Protein AF-0000000079857497 (afdb_homodimer)

Structure (mmCIF, N/CA/C/O backbone):
data_AF-0000000079857497-model_v1
#
loop_
_entity.id
_entity.type
_entity.pdbx_description
1 polymer 'Thioesterase family protein'
#
loop_
_atom_site.group_PDB
_atom_site.id
_atom_site.type_symbol
_atom_site.label_atom_id
_atom_site.label_alt_id
_atom_site.label_comp_id
_atom_site.label_asym_id
_atom_site.label_entity_id
_atom_site.label_seq_id
_atom_site.pdbx_PDB_ins_code
_atom_site.Cartn_x
_atom_site.Cartn_y
_atom_site.Cartn_z
_atom_site.occupancy
_atom_site.B_iso_or_equiv
_atom_site.auth_seq_id
_atom_site.auth_comp_id
_atom_site.auth_asym_id
_atom_site.auth_atom_id
_atom_site.pdbx_PDB_model_num
ATOM 1 N N . MET A 1 1 ? -17.109 -14.531 34.312 1 22.39 1 MET A N 1
ATOM 2 C CA . MET A 1 1 ? -17.172 -13.32 33.5 1 22.39 1 MET A CA 1
ATOM 3 C C . MET A 1 1 ? -16.5 -13.531 32.156 1 22.39 1 MET A C 1
ATOM 5 O O . MET A 1 1 ? -16.281 -12.57 31.406 1 22.39 1 MET A O 1
ATOM 9 N N . SER A 1 2 ? -15.766 -14.625 31.969 1 26.83 2 SER A N 1
ATOM 10 C CA . SER A 1 2 ? -14.852 -15.117 30.938 1 26.83 2 SER A CA 1
ATOM 11 C C . SER A 1 2 ? -15.586 -15.367 29.625 1 26.83 2 SER A C 1
ATOM 13 O O . SER A 1 2 ? -14.961 -15.398 28.562 1 26.83 2 SER A O 1
ATOM 15 N N . SER A 1 3 ? -16.844 -15.852 29.641 1 28.81 3 SER A N 1
ATOM 16 C CA . SER A 1 3 ? -17.578 -16.578 28.625 1 28.81 3 SER A CA 1
ATOM 17 C C . SER A 1 3 ? -18.094 -15.633 27.531 1 28.81 3 SER A C 1
ATOM 19 O O . SER A 1 3 ? -18.5 -16.078 26.469 1 28.81 3 SER A O 1
ATOM 21 N N . ASP A 1 4 ? -18.375 -14.352 27.797 1 28.69 4 ASP A N 1
ATOM 22 C CA . ASP A 1 4 ? -19.328 -13.578 27 1 28.69 4 ASP A CA 1
ATOM 23 C C . ASP A 1 4 ? -18.688 -13.102 25.688 1 28.69 4 ASP A C 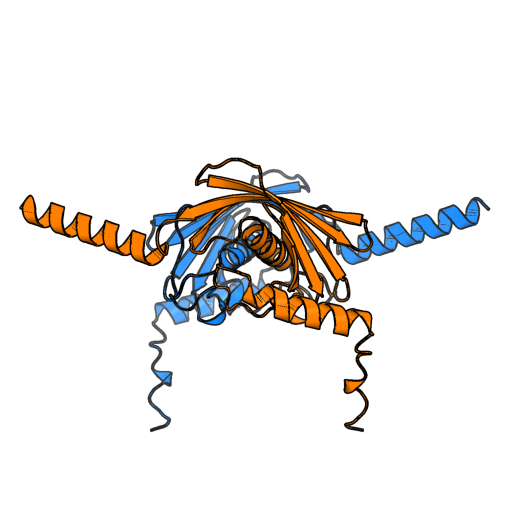1
ATOM 25 O O . ASP A 1 4 ? -19.375 -12.617 24.797 1 28.69 4 ASP A O 1
ATOM 29 N N . ILE A 1 5 ? -17.391 -12.758 25.75 1 29.95 5 ILE A N 1
ATOM 30 C CA . ILE A 1 5 ? -16.922 -11.906 24.656 1 29.95 5 ILE A CA 1
ATOM 31 C C . ILE A 1 5 ? -16.906 -12.703 23.359 1 29.95 5 ILE A C 1
ATOM 33 O O . ILE A 1 5 ? -16.5 -12.188 22.312 1 29.95 5 ILE A O 1
ATOM 37 N N . GLU A 1 6 ? -16.938 -14.008 23.375 1 32.28 6 GLU A N 1
ATOM 38 C CA . GLU A 1 6 ? -16.875 -14.867 22.203 1 32.28 6 GLU A CA 1
ATOM 39 C C . GLU A 1 6 ? -18.109 -14.68 21.328 1 32.28 6 GLU A C 1
ATOM 41 O O . GLU A 1 6 ? -18.359 -15.477 20.406 1 32.28 6 GLU A O 1
ATOM 46 N N . ASN A 1 7 ? -19.062 -13.938 21.781 1 32.5 7 ASN A N 1
ATOM 47 C CA . ASN A 1 7 ? -20.281 -13.875 20.984 1 32.5 7 ASN A CA 1
ATOM 48 C C . ASN A 1 7 ? -20.047 -13.141 19.656 1 32.5 7 ASN A C 1
ATOM 50 O O . ASN A 1 7 ? -20.656 -12.102 19.406 1 32.5 7 ASN A O 1
ATOM 54 N N . LEU A 1 8 ? -18.828 -12.711 19.344 1 35.56 8 LEU A N 1
ATOM 55 C CA . LEU A 1 8 ? -18.828 -12.25 17.953 1 35.56 8 LEU A CA 1
ATOM 56 C C . LEU A 1 8 ? -19.719 -13.125 17.094 1 35.56 8 LEU A C 1
ATOM 58 O O . LEU A 1 8 ? -19.516 -14.344 17 1 35.56 8 LEU A O 1
ATOM 62 N N . GLU A 1 9 ? -20.969 -12.828 16.984 1 36.72 9 GLU A N 1
ATOM 63 C CA . GLU A 1 9 ? -21.953 -13.383 16.062 1 36.72 9 GLU A CA 1
ATOM 64 C C . GLU A 1 9 ? -21.281 -13.906 14.789 1 36.72 9 GLU A C 1
ATOM 66 O O . GLU A 1 9 ? -20.688 -13.141 14.031 1 36.72 9 GLU A O 1
ATOM 71 N N . ASN A 1 10 ? -20.531 -14.93 14.711 1 44.88 10 ASN A N 1
ATOM 72 C CA . ASN A 1 10 ? -20.266 -15.883 13.633 1 44.88 10 ASN A CA 1
ATOM 73 C C . ASN A 1 10 ? -21.422 -15.922 12.633 1 44.88 10 ASN A C 1
ATOM 75 O O . ASN A 1 10 ? -22.375 -16.688 12.812 1 44.88 10 ASN A O 1
ATOM 79 N N . ASP A 1 11 ? -21.984 -14.719 12.211 1 50.78 11 ASP A N 1
ATOM 80 C CA . ASP A 1 11 ? -23.062 -14.727 11.234 1 50.78 11 ASP A CA 1
ATOM 81 C C . ASP A 1 11 ? -22.828 -15.781 10.156 1 50.78 11 ASP A C 1
ATOM 83 O O . ASP A 1 11 ? -21.688 -16.125 9.867 1 50.78 11 ASP A O 1
ATOM 87 N N . ASP A 1 12 ? -23.828 -16.672 10.055 1 57.06 12 ASP A N 1
ATOM 88 C CA . ASP A 1 12 ? -23.938 -17.688 9 1 57.06 12 ASP A CA 1
ATOM 89 C C . ASP A 1 12 ? -23.203 -17.25 7.738 1 57.06 12 ASP A C 1
ATOM 91 O O . ASP A 1 12 ? -22.5 -18.031 7.109 1 57.06 12 ASP A O 1
ATOM 95 N N . GLN A 1 13 ? -23.219 -15.984 7.5 1 62.59 13 GLN A N 1
ATOM 96 C CA . GLN A 1 13 ? -22.578 -15.484 6.293 1 62.59 13 GLN A CA 1
ATOM 97 C C . GLN A 1 13 ? -21.062 -15.484 6.438 1 62.59 13 GLN A C 1
ATOM 99 O O . GLN A 1 13 ? -20.344 -15.875 5.516 1 62.59 13 GLN A O 1
ATOM 104 N N . THR A 1 14 ? -20.641 -15.086 7.688 1 72.19 14 THR A N 1
ATOM 105 C CA . THR A 1 14 ? -19.203 -15.07 7.934 1 72.19 14 THR A CA 1
ATOM 106 C C . THR A 1 14 ? -18.641 -16.484 7.918 1 72.19 14 THR A C 1
ATOM 108 O O . T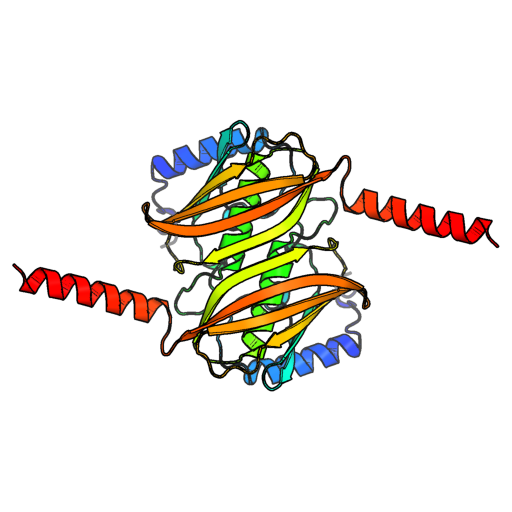HR A 1 14 ? -17.578 -16.734 7.34 1 72.19 14 THR A O 1
ATOM 111 N N . SER A 1 15 ? -19.406 -17.344 8.477 1 75.12 15 SER A N 1
ATOM 112 C CA . SER A 1 15 ? -18.969 -18.75 8.5 1 75.12 15 SER A CA 1
ATOM 113 C C . SER A 1 15 ? -18.891 -19.328 7.09 1 75.12 15 SER A C 1
ATOM 115 O O . SER A 1 15 ? -17.922 -20.016 6.762 1 75.12 15 SER A O 1
ATOM 117 N N . GLU A 1 16 ? -19.891 -19.016 6.316 1 79 16 GLU A N 1
ATOM 118 C CA . GLU A 1 16 ? -19.875 -19.5 4.941 1 79 16 GLU A CA 1
ATOM 119 C C . GLU A 1 16 ? -18.719 -18.906 4.152 1 79 16 GLU A C 1
ATOM 121 O O . GLU A 1 16 ? -18.062 -19.609 3.381 1 79 16 GLU A O 1
ATOM 126 N N . LEU A 1 17 ? -18.453 -17.641 4.395 1 82.38 17 LEU A N 1
ATOM 127 C CA . LEU A 1 17 ? -17.359 -16.969 3.717 1 82.38 17 LEU A CA 1
ATOM 128 C C . LEU A 1 17 ? -16.016 -17.562 4.121 1 82.38 17 LEU A C 1
ATOM 130 O O . LEU A 1 17 ? -15.125 -17.719 3.281 1 82.38 17 LEU A O 1
ATOM 134 N N . MET A 1 18 ? -15.891 -17.922 5.359 1 83.12 18 MET A N 1
ATOM 135 C CA . MET A 1 18 ? -14.641 -18.484 5.855 1 83.12 18 MET A CA 1
ATOM 136 C C . MET A 1 18 ? -14.414 -19.891 5.277 1 83.12 18 MET A C 1
ATOM 138 O O . MET A 1 18 ? -13.281 -20.25 4.969 1 83.12 18 MET A O 1
ATOM 142 N N . GLU A 1 19 ? -15.539 -20.594 5.168 1 82.19 19 GLU A N 1
ATOM 143 C CA . GLU A 1 19 ? -15.438 -21.906 4.539 1 82.19 19 GLU A CA 1
ATOM 144 C C . GLU A 1 19 ? -15 -21.781 3.08 1 82.19 19 GLU A C 1
ATOM 146 O O . GLU A 1 19 ? -14.148 -22.547 2.615 1 82.19 19 GLU A O 1
ATOM 151 N N . LYS A 1 20 ? -15.594 -20.906 2.379 1 83.94 20 LYS A N 1
ATOM 152 C CA . LYS A 1 20 ? -15.227 -20.672 0.987 1 83.94 20 LYS A CA 1
ATOM 153 C C . LYS A 1 20 ? -13.758 -20.266 0.867 1 83.94 20 LYS A C 1
ATOM 155 O O . LYS A 1 20 ? -13.047 -20.75 -0.018 1 83.94 20 LYS A O 1
ATOM 160 N N . TRP A 1 21 ? -13.328 -19.422 1.747 1 86.94 21 TRP A N 1
ATOM 161 C CA . TRP A 1 21 ? -11.945 -18.969 1.746 1 86.94 21 TRP A CA 1
ATOM 162 C C . TRP A 1 21 ? -10.984 -20.141 1.946 1 86.94 21 TRP A C 1
ATOM 164 O O . TRP A 1 21 ? -9.961 -20.234 1.267 1 86.94 21 TRP A O 1
ATOM 174 N N . GLU A 1 22 ? -11.281 -21.016 2.797 1 85.06 22 GLU A N 1
ATOM 175 C CA . GLU A 1 22 ? -10.414 -22.156 3.072 1 85.06 22 GLU A CA 1
ATOM 176 C C . GLU A 1 22 ? -10.258 -23.047 1.839 1 85.06 22 GLU A C 1
ATOM 178 O O . GLU A 1 22 ? -9.164 -23.547 1.567 1 85.06 22 GLU A O 1
ATOM 183 N N . VAL A 1 23 ? -11.336 -23.172 1.123 1 85.94 23 VAL A N 1
ATOM 184 C CA . VAL A 1 23 ? -11.297 -24 -0.079 1 85.94 23 VAL A CA 1
ATOM 185 C C . VAL A 1 23 ? -10.492 -23.297 -1.167 1 85.94 23 VAL A C 1
ATOM 187 O O . VAL A 1 23 ? -9.625 -23.906 -1.799 1 85.94 23 VAL A O 1
ATOM 190 N N . ILE A 1 24 ? -10.703 -22.078 -1.323 1 92.88 24 ILE A N 1
ATOM 191 C CA . ILE A 1 24 ? -10.078 -21.312 -2.404 1 92.88 24 ILE A CA 1
ATOM 192 C C . ILE A 1 24 ? -8.586 -21.156 -2.133 1 92.88 24 ILE A C 1
ATOM 194 O O . ILE A 1 24 ? -7.773 -21.172 -3.061 1 92.88 24 ILE A O 1
ATOM 198 N N . ARG A 1 25 ? -8.297 -21.016 -0.897 1 92.31 25 ARG A N 1
ATOM 199 C CA . ARG A 1 25 ? -6.898 -20.844 -0.51 1 92.31 25 ARG A CA 1
ATOM 200 C C . ARG A 1 25 ? -6.031 -21.969 -1.061 1 92.31 25 ARG A C 1
ATOM 202 O O . ARG A 1 25 ? -4.898 -21.734 -1.487 1 92.31 25 ARG A O 1
ATOM 209 N N . GLY A 1 26 ? -6.57 -23.156 -1.133 1 92.56 26 GLY A N 1
ATOM 210 C CA . GLY A 1 26 ? -5.859 -24.312 -1.658 1 92.56 26 GLY A CA 1
ATOM 211 C C . GLY A 1 26 ? -5.672 -24.266 -3.162 1 92.56 26 GLY A C 1
ATOM 212 O O . GLY A 1 26 ? -4.812 -24.953 -3.709 1 92.56 26 GLY A O 1
ATOM 213 N N . ASP A 1 27 ? -6.48 -23.453 -3.854 1 95.31 27 ASP A N 1
ATOM 214 C CA . ASP A 1 27 ? -6.461 -23.375 -5.312 1 95.31 27 ASP A CA 1
ATOM 215 C C . ASP A 1 27 ? -5.523 -22.266 -5.789 1 95.31 27 ASP A C 1
ATOM 217 O O . ASP A 1 27 ? -5.254 -22.156 -6.984 1 95.31 27 ASP A O 1
ATOM 221 N N . LEU A 1 28 ? -5.008 -21.453 -4.852 1 97.38 28 LEU A N 1
ATOM 222 C CA . LEU A 1 28 ? -4.086 -20.391 -5.219 1 97.38 28 LEU A CA 1
ATOM 223 C C . LEU A 1 28 ? -2.701 -20.938 -5.527 1 97.38 28 LEU A C 1
ATOM 225 O O . LEU A 1 28 ? -2.154 -21.719 -4.75 1 97.38 28 LEU A O 1
ATOM 229 N N . LYS A 1 29 ? -2.17 -20.5 -6.598 1 97.62 29 LYS A N 1
ATOM 230 C CA . LYS A 1 29 ? -0.885 -21.016 -7.055 1 97.62 29 LYS A CA 1
ATOM 231 C C . LYS A 1 29 ? 0.275 -20.219 -6.477 1 97.62 29 LYS A C 1
ATOM 233 O O . LYS A 1 29 ? 1.385 -20.734 -6.332 1 97.62 29 LYS A O 1
ATOM 238 N N . PHE A 1 30 ? 0.007 -18.875 -6.207 1 97.94 30 PHE A N 1
ATOM 239 C CA . PHE A 1 30 ? 1.045 -18.016 -5.645 1 97.94 30 PHE A CA 1
ATOM 240 C C . PHE A 1 30 ? 1.079 -18.125 -4.125 1 97.94 30 PHE A C 1
ATOM 242 O O . PHE A 1 30 ? 0.087 -18.516 -3.506 1 97.94 30 PHE A O 1
ATOM 249 N N . GLU A 1 31 ? 2.201 -17.859 -3.547 1 97.25 31 GLU A N 1
ATOM 250 C CA . GLU A 1 31 ? 2.35 -17.891 -2.096 1 97.25 31 GLU A CA 1
ATOM 251 C C . GLU A 1 31 ? 2.082 -16.516 -1.494 1 97.25 31 GLU A C 1
ATOM 253 O O . GLU A 1 31 ? 2.475 -15.492 -2.064 1 97.25 31 GLU A O 1
ATOM 258 N N . CYS A 1 32 ? 1.384 -16.453 -0.441 1 97 32 CYS A N 1
ATOM 259 C CA . CYS A 1 32 ? 1.19 -15.273 0.381 1 97 32 CYS A CA 1
ATOM 260 C C . CYS A 1 32 ? 1.1 -15.633 1.857 1 97 32 CYS A C 1
ATOM 262 O O . CYS A 1 32 ? 0.133 -16.266 2.287 1 97 32 CYS A O 1
ATOM 264 N N . ILE A 1 33 ? 2.092 -15.195 2.631 1 97.44 33 ILE A N 1
ATOM 265 C CA . ILE A 1 33 ? 2.113 -15.594 4.035 1 97.44 33 ILE A CA 1
ATOM 266 C C . ILE A 1 33 ? 1.628 -14.438 4.906 1 97.44 33 ILE A C 1
ATOM 268 O O . ILE A 1 33 ? 1.613 -14.547 6.137 1 97.44 33 ILE A O 1
ATOM 272 N N . ILE A 1 34 ? 1.29 -13.297 4.297 1 96.81 34 ILE A N 1
ATOM 273 C CA . ILE A 1 34 ? 0.676 -12.203 5.047 1 96.81 34 ILE A CA 1
ATOM 274 C C . ILE A 1 34 ? -0.66 -12.664 5.625 1 96.81 34 ILE A C 1
ATOM 276 O O . ILE A 1 34 ? -1.433 -13.352 4.953 1 96.81 34 ILE A O 1
ATOM 280 N N . LYS A 1 35 ? -0.905 -12.242 6.871 1 94.94 35 LYS A N 1
ATOM 281 C CA . LYS A 1 35 ? -2.148 -12.641 7.527 1 94.94 35 LYS A CA 1
ATOM 282 C C . LYS A 1 35 ? -3.361 -12.211 6.707 1 94.94 35 LYS A C 1
ATOM 284 O O . LYS A 1 35 ? -3.428 -11.078 6.23 1 94.94 35 LYS A O 1
ATOM 289 N N . SER A 1 36 ? -4.316 -13.133 6.594 1 95.19 36 SER A N 1
ATOM 290 C CA . SER A 1 36 ? -5.527 -12.844 5.836 1 95.19 36 SER A CA 1
ATOM 291 C C . SER A 1 36 ? -6.312 -11.703 6.473 1 95.19 36 SER A C 1
ATOM 293 O O . SER A 1 36 ? -7.043 -10.984 5.785 1 95.19 36 SER A O 1
ATOM 295 N N . SER A 1 37 ? -6.133 -11.516 7.762 1 96.38 37 SER A N 1
ATOM 296 C CA . SER A 1 37 ? -6.793 -10.406 8.445 1 96.38 37 SER A CA 1
ATOM 297 C C . SER A 1 37 ? -6.262 -9.062 7.957 1 96.38 37 SER A C 1
ATOM 299 O O . SER A 1 37 ? -6.902 -8.031 8.156 1 96.38 37 SER A O 1
ATOM 301 N N . LEU A 1 38 ? -5.09 -9.055 7.289 1 97.19 38 LEU A N 1
ATOM 302 C CA . LEU A 1 38 ? -4.484 -7.82 6.797 1 97.19 38 LEU A CA 1
ATOM 303 C C . LEU A 1 38 ? -4.691 -7.672 5.293 1 97.19 38 LEU A C 1
ATOM 305 O O . LEU A 1 38 ? -4.926 -6.566 4.801 1 97.19 38 LEU A O 1
ATOM 309 N N . CYS A 1 39 ? -4.641 -8.781 4.59 1 97.69 39 CYS A N 1
ATOM 310 C CA . CYS A 1 39 ? -4.668 -8.656 3.137 1 97.69 39 CYS A CA 1
ATOM 311 C C . CYS A 1 39 ? -6.027 -9.07 2.58 1 97.69 39 CYS A C 1
ATOM 313 O O . CYS A 1 39 ? -6.293 -8.891 1.389 1 97.69 39 CYS A O 1
ATOM 315 N N . GLY A 1 40 ? -6.891 -9.609 3.459 1 97.44 40 GLY A N 1
ATOM 316 C CA . GLY A 1 40 ? -8.234 -9.961 3.027 1 97.44 40 GLY A CA 1
ATOM 317 C C . GLY A 1 40 ? -8.398 -11.43 2.705 1 97.44 40 GLY A C 1
ATOM 318 O O . GLY A 1 40 ? -7.453 -12.211 2.854 1 97.44 40 GLY A O 1
ATOM 319 N N . TYR A 1 41 ? -9.656 -11.758 2.32 1 97.5 41 TYR A N 1
ATOM 320 C CA . TYR A 1 41 ? -10.039 -13.133 2.023 1 97.5 41 TYR A CA 1
ATOM 321 C C . TYR A 1 41 ? -10.523 -13.266 0.586 1 97.5 41 TYR A C 1
ATOM 323 O O . TYR A 1 41 ? -11.492 -12.602 0.188 1 97.5 41 TYR A O 1
ATOM 331 N N . ILE A 1 42 ? -9.812 -14.117 -0.163 1 98.12 42 ILE A N 1
ATOM 332 C CA . ILE A 1 42 ? -10.32 -14.406 -1.499 1 98.12 42 ILE A CA 1
ATOM 333 C C . ILE A 1 42 ? -11.57 -15.281 -1.395 1 98.12 42 ILE A C 1
ATOM 335 O O . ILE A 1 42 ? -11.539 -16.344 -0.775 1 98.12 42 ILE A O 1
ATOM 339 N N . VAL A 1 43 ? -12.664 -14.867 -2.035 1 97.06 43 VAL A N 1
ATOM 340 C CA . VAL A 1 43 ? -13.906 -15.594 -1.834 1 97.06 43 VAL A CA 1
ATOM 341 C C . VAL A 1 43 ? -14.375 -16.188 -3.158 1 97.06 43 VAL A C 1
ATOM 343 O O . VAL A 1 43 ? -15.281 -17.031 -3.184 1 97.06 43 VAL A O 1
ATOM 346 N N . GLU A 1 44 ? -13.805 -15.742 -4.238 1 97.12 44 GLU A N 1
ATOM 347 C CA . GLU A 1 44 ? -14.094 -16.266 -5.57 1 97.12 44 GLU A CA 1
ATOM 348 C C . GLU A 1 44 ? -12.883 -16.141 -6.488 1 97.12 44 GLU A C 1
ATOM 350 O O . GLU A 1 44 ? -12.18 -15.133 -6.461 1 97.12 44 GLU A O 1
ATOM 355 N N . ILE A 1 45 ? -12.586 -17.156 -7.246 1 97.12 45 ILE A N 1
ATOM 356 C CA . ILE A 1 45 ? -11.578 -17.078 -8.297 1 97.12 45 ILE A CA 1
ATOM 357 C C . ILE A 1 45 ? -12.125 -17.688 -9.586 1 97.12 45 ILE A C 1
ATOM 359 O O . ILE A 1 45 ? -12.836 -18.688 -9.555 1 97.12 45 ILE A O 1
ATOM 363 N N . ASP A 1 46 ? -11.93 -17.016 -10.641 1 95.31 46 ASP A N 1
ATOM 364 C CA . ASP A 1 46 ? -12.234 -17.469 -11.992 1 95.31 46 ASP A CA 1
ATOM 365 C C . ASP A 1 46 ? -11.125 -17.078 -12.969 1 95.31 46 ASP A C 1
ATOM 367 O O . ASP A 1 46 ? -10.148 -16.438 -12.578 1 95.31 46 ASP A O 1
ATOM 371 N N . LYS A 1 47 ? -11.289 -17.562 -14.234 1 93.5 47 LYS A N 1
ATOM 372 C CA . LYS A 1 47 ? -10.32 -17.141 -15.242 1 93.5 47 LYS A CA 1
ATOM 373 C C . LYS A 1 47 ? -10.289 -15.625 -15.391 1 93.5 47 LYS A C 1
ATOM 375 O O . LYS A 1 47 ? -11.281 -15.016 -15.812 1 93.5 47 LYS A O 1
ATOM 380 N N . ASN A 1 48 ? -9.258 -15.016 -15 1 95.69 48 ASN A N 1
ATOM 381 C CA . ASN A 1 48 ? -8.977 -13.594 -15.164 1 95.69 48 ASN A CA 1
ATOM 382 C C . ASN A 1 48 ? -9.844 -12.742 -14.25 1 95.69 48 ASN A C 1
ATOM 384 O O . ASN A 1 48 ? -10.141 -11.586 -14.562 1 95.69 48 ASN A O 1
ATOM 388 N N . SER A 1 49 ? -10.352 -13.367 -13.203 1 97.94 49 SER A N 1
ATOM 389 C CA . SER A 1 49 ? -11.156 -12.578 -12.281 1 97.94 49 SER A CA 1
ATOM 390 C C . SER A 1 49 ? -11.109 -13.164 -10.867 1 97.94 49 SER A C 1
ATOM 392 O O . SER A 1 49 ? -10.875 -14.367 -10.695 1 97.94 49 SER A O 1
ATOM 394 N N . ALA A 1 50 ? -11.258 -12.367 -9.875 1 98.44 50 ALA A N 1
ATOM 395 C CA . ALA A 1 50 ? -11.312 -12.789 -8.484 1 98.44 50 ALA A CA 1
ATOM 396 C C . ALA A 1 50 ? -12.094 -11.781 -7.637 1 98.44 50 ALA A C 1
ATOM 398 O O . ALA A 1 50 ? -12.234 -10.617 -8.023 1 98.44 50 ALA A O 1
ATOM 399 N N . LYS A 1 51 ? -12.617 -12.242 -6.578 1 98.56 51 LYS A N 1
ATOM 400 C CA . LYS A 1 51 ? -13.273 -11.414 -5.566 1 98.56 51 LYS A CA 1
ATOM 401 C C . LYS A 1 51 ? -12.664 -11.656 -4.188 1 98.56 51 LYS A C 1
ATOM 403 O O . LYS A 1 51 ? -12.336 -12.789 -3.84 1 98.56 51 LYS A O 1
ATOM 408 N N . SER A 1 52 ? -12.562 -10.648 -3.416 1 98.31 52 SER A N 1
ATOM 409 C CA . SER A 1 52 ? -12.07 -10.75 -2.047 1 98.31 52 SER A CA 1
ATOM 410 C C . SER A 1 52 ? -12.789 -9.781 -1.12 1 98.31 52 SER A C 1
ATOM 412 O O . SER A 1 52 ? -13.5 -8.883 -1.582 1 98.31 52 SER A O 1
ATOM 414 N N . ILE A 1 53 ? -12.688 -10.016 0.115 1 98.44 53 ILE A N 1
ATOM 415 C CA . ILE A 1 53 ? -13.305 -9.195 1.15 1 98.44 53 ILE A CA 1
ATOM 416 C C . ILE A 1 53 ? -12.258 -8.805 2.191 1 98.44 53 ILE A C 1
ATOM 418 O O . ILE A 1 53 ? -11.453 -9.633 2.615 1 98.44 53 ILE A O 1
ATOM 422 N N . LEU A 1 54 ? -12.281 -7.555 2.535 1 98.5 54 LEU A N 1
ATOM 423 C CA . LEU A 1 54 ? -11.438 -7.043 3.609 1 98.5 54 LEU A CA 1
ATOM 424 C C . LEU A 1 54 ? -12.281 -6.496 4.754 1 98.5 54 LEU A C 1
ATOM 426 O O . LEU A 1 54 ? -13.055 -5.555 4.562 1 98.5 54 LEU A O 1
ATOM 430 N N . ASN A 1 55 ? -12.164 -7.105 5.859 1 98.19 55 ASN A N 1
ATOM 431 C CA . ASN A 1 55 ? -12.727 -6.547 7.082 1 98.19 55 ASN A CA 1
ATOM 432 C C . ASN A 1 55 ? -11.727 -5.633 7.793 1 98.19 55 ASN A C 1
ATOM 434 O O . ASN A 1 55 ? -10.68 -6.09 8.258 1 98.19 55 ASN A O 1
ATOM 438 N N . THR A 1 56 ? -12.07 -4.371 7.84 1 98.62 56 THR A N 1
ATOM 439 C CA . THR A 1 56 ? -11.148 -3.465 8.523 1 98.62 56 THR A CA 1
ATOM 440 C C . THR A 1 56 ? -11.031 -3.82 10 1 98.62 56 THR A C 1
ATOM 442 O O . THR A 1 56 ? -11.992 -4.301 10.602 1 98.62 56 THR A O 1
ATOM 445 N N . ASN A 1 57 ? -9.844 -3.621 10.539 1 98.31 57 ASN A N 1
ATOM 446 C CA . ASN A 1 57 ? -9.625 -3.938 11.945 1 98.31 57 ASN A CA 1
ATOM 447 C C . ASN A 1 57 ? -8.68 -2.932 12.602 1 98.31 57 ASN A C 1
ATOM 449 O O . ASN A 1 57 ? -8.219 -1.99 11.953 1 98.31 57 ASN A O 1
ATOM 453 N N . MET A 1 58 ? -8.383 -3.117 13.828 1 98.06 58 MET A N 1
ATOM 454 C CA . MET A 1 58 ? -7.676 -2.139 14.648 1 98.06 58 MET A CA 1
ATOM 455 C C . MET A 1 58 ? -6.242 -1.955 14.172 1 98.06 58 MET A C 1
ATOM 457 O O . MET A 1 58 ? -5.66 -0.878 14.328 1 98.06 58 MET A O 1
ATOM 461 N N . ASP A 1 59 ? -5.664 -2.949 13.531 1 97.44 59 ASP A N 1
ATOM 462 C CA . ASP A 1 59 ? -4.277 -2.896 13.086 1 97.44 59 ASP A CA 1
ATOM 463 C C . ASP A 1 59 ? -4.121 -1.978 11.883 1 97.44 59 ASP A C 1
ATOM 465 O O . ASP A 1 59 ? -3.004 -1.594 11.523 1 97.44 59 ASP A O 1
ATOM 469 N N . MET A 1 60 ? -5.254 -1.578 11.289 1 98.5 60 MET A N 1
ATOM 470 C CA . MET A 1 60 ? -5.211 -0.872 10.016 1 98.5 60 MET A CA 1
ATOM 471 C C . MET A 1 60 ? -5.371 0.631 10.219 1 98.5 60 MET A C 1
ATOM 473 O O . MET A 1 60 ? -5.254 1.405 9.266 1 98.5 60 MET A O 1
ATOM 477 N N . LYS A 1 61 ? -5.602 1.032 11.422 1 98.69 61 LYS A N 1
ATOM 478 C CA . LYS A 1 61 ? -5.852 2.443 11.711 1 98.69 61 LYS A CA 1
ATOM 479 C C . LYS A 1 61 ? -4.578 3.268 11.555 1 98.69 61 LYS A C 1
ATOM 481 O O . LYS A 1 61 ? -3.508 2.859 12.016 1 98.69 61 LYS A O 1
ATOM 486 N N . ILE A 1 62 ? -4.766 4.41 10.945 1 98.62 62 ILE A N 1
ATOM 487 C CA . ILE A 1 62 ? -3.627 5.32 10.844 1 98.62 62 ILE A CA 1
ATOM 488 C C . ILE A 1 62 ? -3.682 6.34 11.977 1 98.62 62 ILE A C 1
ATOM 490 O O . ILE A 1 62 ? -2.666 6.949 12.328 1 98.62 62 ILE A O 1
ATOM 494 N N . ASP A 1 63 ? -4.832 6.59 12.555 1 98.44 63 ASP A N 1
ATOM 495 C CA . ASP A 1 63 ? -4.969 7.594 13.602 1 98.44 63 ASP A CA 1
ATOM 496 C C . ASP A 1 63 ? -5.988 7.156 14.648 1 98.44 63 ASP A C 1
ATOM 498 O O . ASP A 1 63 ? -6.559 6.066 14.555 1 98.44 63 ASP A O 1
ATOM 502 N N . ASN A 1 64 ? -6.156 7.941 15.641 1 98 64 ASN A N 1
ATOM 503 C CA . ASN A 1 64 ? -7.023 7.59 16.75 1 98 64 ASN A CA 1
ATOM 504 C C . ASN A 1 64 ? -8.484 7.914 16.453 1 98 64 ASN A C 1
ATOM 506 O O . ASN A 1 64 ? -9.367 7.625 17.266 1 98 64 ASN A O 1
ATOM 510 N N . GLU A 1 65 ? -8.766 8.469 15.281 1 98 65 GLU A N 1
ATOM 511 C CA . GLU A 1 65 ? -10.148 8.75 14.898 1 98 65 GLU A CA 1
ATOM 512 C C . GLU A 1 65 ? -10.711 7.652 14 1 98 65 GLU A C 1
ATOM 514 O O . GLU A 1 65 ? -11.781 7.812 13.406 1 98 65 GLU A O 1
ATOM 519 N N . ASN A 1 66 ? -9.969 6.586 13.883 1 98.38 66 ASN A N 1
ATOM 520 C CA . ASN A 1 66 ? -10.414 5.328 13.281 1 98.38 66 ASN A CA 1
ATOM 521 C C . ASN A 1 66 ? -10.312 5.367 11.758 1 98.38 66 ASN A C 1
ATOM 523 O O . ASN A 1 66 ? -11.008 4.621 11.07 1 98.38 66 ASN A O 1
ATOM 527 N N . LEU A 1 67 ? -9.508 6.293 11.242 1 98.81 67 LEU A N 1
ATOM 528 C CA . LEU A 1 67 ? -9.227 6.293 9.812 1 98.81 67 LEU A CA 1
ATOM 529 C C . LEU A 1 67 ? -8.352 5.105 9.43 1 98.81 67 LEU A C 1
ATOM 531 O O . LEU A 1 67 ? -7.352 4.832 10.094 1 98.81 67 LEU A O 1
ATOM 535 N N . ILE A 1 68 ? -8.766 4.383 8.383 1 98.88 68 ILE A N 1
ATOM 536 C CA . ILE A 1 68 ? -7.988 3.258 7.883 1 98.88 68 ILE A CA 1
ATOM 537 C C . ILE A 1 68 ? -6.895 3.764 6.945 1 98.88 68 ILE A C 1
ATOM 539 O O . ILE A 1 68 ? -7.152 4.605 6.082 1 98.88 68 ILE A O 1
ATOM 543 N N . ASP A 1 69 ? -5.703 3.328 7.133 1 98.75 69 ASP A N 1
ATOM 544 C CA . ASP A 1 69 ? -4.605 3.662 6.23 1 98.75 69 ASP A CA 1
ATOM 545 C C . ASP A 1 69 ? -4.836 3.07 4.84 1 98.75 69 ASP A C 1
ATOM 547 O O . ASP A 1 69 ? -5.117 1.878 4.707 1 98.75 69 ASP A O 1
ATOM 551 N N . VAL A 1 70 ? -4.672 3.816 3.83 1 98.69 70 VAL A N 1
ATOM 552 C CA . VAL A 1 70 ? -4.977 3.436 2.455 1 98.69 70 VAL A CA 1
ATOM 553 C C . VAL A 1 70 ? -4.039 2.316 2.008 1 98.69 70 VAL A C 1
ATOM 555 O O . VAL A 1 70 ? -4.32 1.613 1.035 1 98.69 70 VAL A O 1
ATOM 558 N N . SER A 1 71 ? -2.902 2.111 2.672 1 98.75 71 SER A N 1
ATOM 559 C CA . SER A 1 71 ? -1.959 1.059 2.309 1 98.75 71 SER A CA 1
ATOM 560 C C . SER A 1 71 ? -2.607 -0.319 2.395 1 98.75 71 SER A C 1
ATOM 562 O O . SER A 1 71 ? -2.258 -1.224 1.634 1 98.75 71 SER A O 1
ATOM 564 N N . PHE A 1 72 ? -3.559 -0.453 3.27 1 98.81 72 PHE A N 1
ATOM 565 C CA . PHE A 1 72 ? -4.207 -1.75 3.422 1 98.81 72 PHE A CA 1
ATOM 566 C C . PHE A 1 72 ? -5.207 -1.989 2.297 1 98.81 72 PHE A C 1
ATOM 568 O O . PHE A 1 72 ? -5.477 -3.137 1.933 1 98.81 72 PHE A O 1
ATOM 575 N N . LEU A 1 73 ? -5.801 -0.89 1.754 1 98.94 73 LEU A N 1
ATOM 576 C CA . LEU A 1 73 ? -6.562 -1.042 0.519 1 98.94 73 LEU A CA 1
ATOM 577 C C . LEU A 1 73 ? -5.664 -1.513 -0.62 1 98.94 73 LEU A C 1
ATOM 579 O O . LEU A 1 73 ? -6.027 -2.424 -1.367 1 98.94 73 LEU A O 1
ATOM 583 N N . PHE A 1 74 ? -4.539 -0.878 -0.721 1 98.94 74 PHE A N 1
ATOM 584 C CA . PHE A 1 74 ? -3.547 -1.266 -1.715 1 98.94 74 PHE A CA 1
ATOM 585 C C . PHE A 1 74 ? -3.199 -2.744 -1.585 1 98.94 74 PHE A C 1
ATOM 587 O O . PHE A 1 74 ? -3.213 -3.48 -2.574 1 98.94 74 PHE A O 1
ATOM 594 N N . MET A 1 75 ? -2.895 -3.199 -0.436 1 98.88 75 MET A N 1
ATOM 595 C CA . MET A 1 75 ? -2.467 -4.57 -0.166 1 98.88 75 MET A CA 1
ATOM 596 C C . MET A 1 75 ? -3.564 -5.562 -0.531 1 98.88 75 MET A C 1
ATOM 598 O O . MET A 1 75 ? -3.314 -6.539 -1.243 1 98.88 75 MET A O 1
ATOM 602 N N . ALA A 1 76 ? -4.777 -5.289 -0.001 1 98.88 76 ALA A N 1
ATOM 603 C CA . ALA A 1 76 ? -5.898 -6.188 -0.266 1 98.88 76 ALA A CA 1
ATOM 604 C C . ALA A 1 76 ? -6.191 -6.273 -1.762 1 98.88 76 ALA A C 1
ATOM 606 O O . ALA A 1 76 ? -6.43 -7.359 -2.291 1 98.88 76 ALA A O 1
ATOM 607 N N . ALA A 1 77 ? -6.137 -5.129 -2.4 1 98.94 77 ALA A N 1
ATOM 608 C CA . ALA A 1 77 ? -6.375 -5.082 -3.84 1 98.94 77 ALA A CA 1
ATOM 609 C C . ALA A 1 77 ? -5.285 -5.832 -4.602 1 98.94 77 ALA A C 1
ATOM 611 O O . ALA A 1 77 ? -5.57 -6.547 -5.566 1 98.94 77 ALA A O 1
ATOM 612 N N . ASN A 1 78 ? -4.031 -5.656 -4.188 1 98.94 78 ASN A N 1
ATOM 613 C CA . ASN A 1 78 ? -2.922 -6.375 -4.809 1 98.94 78 ASN A CA 1
ATOM 614 C C . ASN A 1 78 ? -3.098 -7.887 -4.699 1 98.94 78 ASN A C 1
ATOM 616 O O . ASN A 1 78 ? -2.895 -8.609 -5.672 1 98.94 78 ASN A O 1
ATOM 620 N N . TYR A 1 79 ? -3.488 -8.305 -3.557 1 98.75 79 TYR A N 1
ATOM 621 C CA . TYR A 1 79 ? -3.74 -9.719 -3.307 1 98.75 79 TYR A CA 1
ATOM 622 C C . TYR A 1 79 ? -4.844 -10.25 -4.219 1 98.75 79 TYR A C 1
ATOM 624 O O . TYR A 1 79 ? -4.715 -11.328 -4.793 1 98.75 79 TYR A O 1
ATOM 632 N N . CYS A 1 80 ? -5.875 -9.484 -4.352 1 98.88 80 CYS A N 1
ATOM 633 C CA . CYS A 1 80 ? -6.984 -9.844 -5.23 1 98.88 80 CYS A CA 1
ATOM 634 C C . CYS A 1 80 ? -6.531 -9.914 -6.684 1 98.88 80 CYS A C 1
ATOM 636 O O . CYS A 1 80 ? -6.926 -10.82 -7.418 1 98.88 80 CYS A O 1
ATOM 638 N N . ALA A 1 81 ? -5.719 -8.969 -7.09 1 98.81 81 ALA A N 1
ATOM 639 C CA . ALA A 1 81 ? -5.188 -8.953 -8.445 1 98.81 81 ALA A CA 1
ATOM 640 C C . ALA A 1 81 ? -4.352 -10.203 -8.727 1 98.81 81 ALA A C 1
ATOM 642 O O . ALA A 1 81 ? -4.457 -10.805 -9.797 1 98.81 81 ALA A O 1
ATOM 643 N N . TYR A 1 82 ? -3.504 -10.562 -7.758 1 98.62 82 TYR A N 1
ATOM 644 C CA . TYR A 1 82 ? -2.719 -11.781 -7.895 1 98.62 82 TYR A CA 1
ATOM 645 C C . TYR A 1 82 ? -3.623 -12.992 -8.102 1 98.62 82 TYR A C 1
ATOM 647 O O . TYR A 1 82 ? -3.354 -13.844 -8.953 1 98.62 82 TYR A O 1
ATOM 655 N N . ALA A 1 83 ? -4.727 -13.062 -7.375 1 98.38 83 ALA A N 1
ATOM 656 C CA . ALA A 1 83 ? -5.652 -14.195 -7.449 1 98.38 83 ALA A CA 1
ATOM 657 C C . ALA A 1 83 ? -6.332 -14.258 -8.812 1 98.38 83 ALA A C 1
ATOM 659 O O . ALA A 1 83 ? -6.637 -15.336 -9.32 1 98.38 83 ALA A O 1
ATOM 660 N N . ALA A 1 84 ? -6.57 -13.117 -9.414 1 98 84 ALA A N 1
ATOM 661 C CA . ALA A 1 84 ? -7.199 -13.062 -10.734 1 98 84 ALA A CA 1
ATOM 662 C C . ALA A 1 84 ? -6.297 -13.672 -11.797 1 98 84 ALA A C 1
ATOM 664 O O . ALA A 1 84 ? -6.777 -14.25 -12.781 1 98 84 ALA A O 1
ATOM 665 N N . ILE A 1 85 ? -5.035 -13.477 -11.648 1 96.94 85 ILE A N 1
ATOM 666 C CA . ILE A 1 85 ? -4.062 -14.062 -12.57 1 96.94 85 ILE A CA 1
ATOM 667 C C . ILE A 1 85 ? -3.785 -15.516 -12.164 1 96.94 85 ILE A C 1
ATOM 669 O O . ILE A 1 85 ? -3.83 -16.422 -13.008 1 96.94 85 ILE A O 1
ATOM 673 N N . ASN A 1 86 ? -3.535 -15.719 -10.938 1 96.94 86 ASN A N 1
ATOM 674 C CA . ASN A 1 86 ? -3.352 -16.984 -10.25 1 96.94 86 ASN A CA 1
ATOM 675 C C . ASN A 1 86 ? -2.244 -17.812 -10.891 1 96.94 86 ASN A C 1
ATOM 677 O O . ASN A 1 86 ? -2.463 -18.969 -11.273 1 96.94 86 ASN A O 1
ATOM 681 N N . GLU A 1 87 ? -1.091 -17.312 -11.008 1 96.75 87 GLU A N 1
ATOM 682 C CA . GLU A 1 87 ? 0.132 -17.984 -11.43 1 96.75 87 GLU A CA 1
ATOM 683 C C . GLU A 1 87 ? 1.148 -18.047 -10.289 1 96.75 87 GLU A C 1
ATOM 685 O O . GLU A 1 87 ? 1.037 -17.312 -9.312 1 96.75 87 GLU A O 1
ATOM 690 N N . LYS A 1 88 ? 2.105 -18.797 -10.406 1 97.94 88 LYS A N 1
ATOM 691 C CA . LYS A 1 88 ? 2.973 -19.172 -9.297 1 97.94 88 LYS A CA 1
ATOM 692 C C . LYS A 1 88 ? 3.889 -18.016 -8.891 1 97.94 88 LYS A C 1
ATOM 694 O O . LYS A 1 88 ? 4.062 -17.75 -7.703 1 97.94 88 LYS A O 1
ATOM 699 N N . TYR A 1 89 ? 4.562 -17.406 -9.867 1 98.44 89 TYR A N 1
ATOM 700 C CA . TYR A 1 89 ? 5.52 -16.328 -9.602 1 98.44 89 TYR A CA 1
ATOM 701 C C . TYR A 1 89 ? 5.031 -15.008 -10.18 1 98.44 89 TYR A C 1
ATOM 703 O O . TYR A 1 89 ? 5.082 -14.797 -11.398 1 98.44 89 TYR A O 1
ATOM 711 N N . LEU A 1 90 ? 4.578 -14.164 -9.297 1 98.38 90 LEU A N 1
ATOM 712 C CA . LEU A 1 90 ?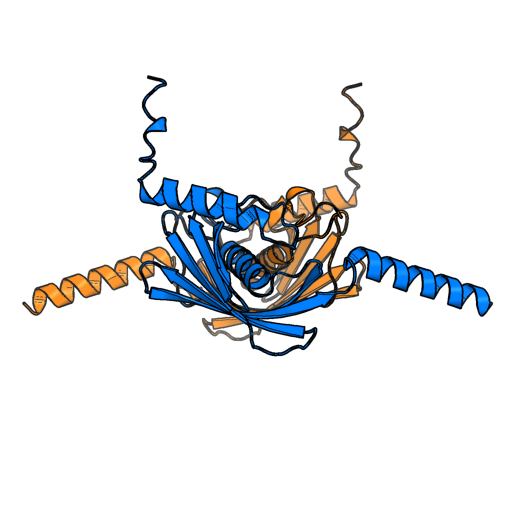 4.012 -12.875 -9.672 1 98.38 90 LEU A CA 1
ATOM 713 C C . LEU A 1 90 ? 4.738 -11.734 -8.977 1 98.38 90 LEU A C 1
ATOM 715 O O . LEU A 1 90 ? 5.121 -11.859 -7.809 1 98.38 90 LEU A O 1
ATOM 719 N N . VAL A 1 91 ? 4.918 -10.641 -9.641 1 98.56 91 VAL A N 1
ATOM 720 C CA . VAL A 1 91 ? 5.41 -9.422 -9.008 1 98.56 91 VAL A CA 1
ATOM 721 C C . VAL A 1 91 ? 4.699 -8.211 -9.602 1 98.56 91 VAL A C 1
ATOM 723 O O . VAL A 1 91 ? 4.449 -8.164 -10.812 1 98.56 91 VAL A O 1
ATOM 726 N N . THR A 1 92 ? 4.363 -7.309 -8.797 1 98.81 92 THR A N 1
ATOM 727 C CA . THR A 1 92 ? 3.768 -6.047 -9.234 1 98.81 92 THR A CA 1
ATOM 728 C C . THR A 1 92 ? 4.848 -5.059 -9.656 1 98.81 92 THR A C 1
ATOM 730 O O . THR A 1 92 ? 5.785 -4.793 -8.898 1 98.81 92 THR A O 1
ATOM 733 N N . ILE A 1 93 ? 4.684 -4.484 -10.859 1 98.75 93 ILE A N 1
ATOM 734 C CA . ILE A 1 93 ? 5.742 -3.607 -11.344 1 98.75 93 ILE A CA 1
ATOM 735 C C . ILE A 1 93 ? 5.203 -2.188 -11.5 1 98.75 93 ILE A C 1
ATOM 737 O O . ILE A 1 93 ? 5.977 -1.238 -11.656 1 98.75 93 ILE A O 1
ATOM 741 N N . GLY A 1 94 ? 3.922 -1.979 -11.484 1 98.81 94 GLY A N 1
ATOM 742 C CA . GLY A 1 94 ? 3.309 -0.667 -11.602 1 98.81 94 GLY A CA 1
ATOM 743 C C . GLY A 1 94 ? 1.877 -0.63 -11.102 1 98.81 94 GLY A C 1
ATOM 744 O O . GLY A 1 94 ? 1.19 -1.654 -11.094 1 98.81 94 GLY A O 1
ATOM 745 N N . VAL A 1 95 ? 1.466 0.551 -10.695 1 98.81 95 VAL A N 1
ATOM 746 C CA . VAL A 1 95 ? 0.085 0.689 -10.242 1 98.81 95 VAL A CA 1
ATOM 747 C C . VAL A 1 95 ? -0.377 2.133 -10.43 1 98.81 95 VAL A C 1
ATOM 749 O O . VAL A 1 95 ? 0.401 3.07 -10.234 1 98.81 95 VAL A O 1
ATOM 752 N N . LYS A 1 96 ? -1.588 2.281 -10.766 1 98.88 96 LYS A N 1
ATOM 753 C CA . LYS A 1 96 ? -2.316 3.545 -10.711 1 98.88 96 LYS A CA 1
ATOM 754 C C . LYS A 1 96 ? -3.578 3.414 -9.859 1 98.88 96 LYS A C 1
ATOM 756 O O . LYS A 1 96 ? -4.406 2.535 -10.102 1 98.88 96 LYS A O 1
ATOM 761 N N . ILE A 1 97 ? -3.711 4.301 -8.914 1 98.88 97 ILE A N 1
ATOM 762 C CA . ILE A 1 97 ? -4.797 4.125 -7.953 1 98.88 97 ILE A CA 1
ATOM 763 C C . ILE A 1 97 ? -5.574 5.434 -7.809 1 98.88 97 ILE A C 1
ATOM 765 O O . ILE A 1 97 ? -4.98 6.512 -7.773 1 98.88 97 ILE A O 1
ATOM 769 N N . SER A 1 98 ? -6.871 5.312 -7.656 1 98.94 98 SER A N 1
ATOM 770 C CA . SER A 1 98 ? -7.75 6.375 -7.176 1 98.94 98 SER A CA 1
ATOM 771 C C . SER A 1 98 ? -8.438 5.977 -5.875 1 98.94 98 SER A C 1
ATOM 773 O O . SER A 1 98 ? -9.172 4.988 -5.836 1 98.94 98 SER A O 1
ATOM 775 N N . PHE A 1 99 ? -8.148 6.711 -4.832 1 98.88 99 PHE A N 1
ATOM 776 C CA . PHE A 1 99 ? -8.906 6.605 -3.592 1 98.88 99 PHE A CA 1
ATOM 777 C C . PHE A 1 99 ? -10.07 7.594 -3.582 1 98.88 99 PHE A C 1
ATOM 779 O O . PHE A 1 99 ? -9.883 8.781 -3.316 1 98.88 99 PHE A O 1
ATOM 786 N N . LEU A 1 100 ? -11.281 7.078 -3.777 1 98.69 100 LEU A N 1
ATOM 787 C CA . LEU A 1 100 ? -12.445 7.93 -3.994 1 98.69 100 LEU A CA 1
ATOM 788 C C . LEU A 1 100 ? -13.117 8.281 -2.67 1 98.69 100 LEU A C 1
ATOM 790 O O . LEU A 1 100 ? -13.828 9.281 -2.576 1 98.69 100 LEU A O 1
ATOM 794 N N . ALA A 1 101 ? -12.984 7.43 -1.699 1 98.25 101 ALA A N 1
ATOM 795 C CA . ALA A 1 101 ? -13.422 7.641 -0.322 1 98.25 101 ALA A CA 1
ATOM 796 C C . ALA A 1 101 ? -12.555 6.852 0.657 1 98.25 101 ALA A C 1
ATOM 798 O O . ALA A 1 101 ? -11.852 5.922 0.259 1 98.25 101 ALA A O 1
ATOM 799 N N . HIS A 1 102 ? -12.578 7.219 1.874 1 98.75 102 HIS A N 1
ATOM 800 C CA . HIS A 1 102 ? -11.688 6.652 2.873 1 98.75 102 HIS A CA 1
ATOM 801 C C . HIS A 1 102 ? -12.461 5.91 3.955 1 98.75 102 HIS A C 1
ATOM 803 O O . HIS A 1 102 ? -13.328 6.496 4.613 1 98.75 102 HIS A O 1
ATOM 809 N N . PRO A 1 103 ? -12.102 4.668 4.152 1 98.75 103 PRO A N 1
ATOM 810 C CA . PRO A 1 103 ? -12.875 3.85 5.086 1 98.75 103 PRO A CA 1
ATOM 811 C C . PRO A 1 103 ? -12.484 4.086 6.543 1 98.75 103 PRO A C 1
ATOM 813 O O . PRO A 1 103 ? -11.406 4.617 6.82 1 98.75 103 PRO A O 1
ATOM 816 N N . LYS A 1 104 ? -13.359 3.707 7.43 1 98.69 104 LYS A N 1
ATOM 817 C CA . LYS A 1 104 ? -13.133 3.729 8.875 1 98.69 104 LYS A CA 1
ATOM 818 C C . LYS A 1 104 ? -13.211 2.324 9.461 1 98.69 104 LYS A C 1
ATOM 820 O O . LYS A 1 104 ? -13.695 1.397 8.812 1 98.69 104 LYS A O 1
ATOM 825 N N . LEU A 1 105 ? -12.688 2.258 10.672 1 98.69 105 LEU A N 1
ATOM 826 C CA . LEU A 1 105 ? -12.82 1.002 11.398 1 98.69 105 LEU A CA 1
ATOM 827 C C . LEU A 1 105 ? -14.258 0.513 11.383 1 98.69 105 LEU A C 1
ATOM 829 O O . LEU A 1 105 ? -15.188 1.298 11.586 1 98.69 105 LEU A O 1
ATOM 833 N N . GLY A 1 106 ? -14.438 -0.773 11.047 1 98.44 106 GLY A N 1
ATOM 834 C CA . GLY A 1 106 ? -15.766 -1.349 11 1 98.44 106 GLY A CA 1
ATOM 835 C C . GLY A 1 106 ? -16.297 -1.52 9.586 1 98.44 106 GLY A C 1
ATOM 836 O O . GLY A 1 106 ? -17.234 -2.283 9.352 1 98.44 106 GLY A O 1
ATOM 837 N N . ASP A 1 107 ? -15.75 -0.812 8.641 1 98.62 107 ASP A N 1
ATOM 838 C CA . ASP A 1 107 ? -16.156 -0.959 7.246 1 98.62 107 ASP A CA 1
ATOM 839 C C . ASP A 1 107 ? -15.727 -2.311 6.688 1 98.62 107 ASP A C 1
ATOM 841 O O . ASP A 1 107 ? -14.688 -2.846 7.078 1 98.62 107 ASP A O 1
ATOM 845 N N . VAL A 1 108 ? -16.547 -2.875 5.855 1 98.69 108 VAL A N 1
ATOM 846 C CA . VAL A 1 108 ? -16.234 -4.066 5.074 1 98.69 108 VAL A CA 1
ATOM 847 C C . VAL A 1 108 ? -16.078 -3.691 3.6 1 98.69 108 VAL A C 1
ATOM 849 O O . VAL A 1 108 ? -17 -3.125 3.002 1 98.69 108 VAL A O 1
ATOM 852 N N . ILE A 1 109 ? -14.953 -4.035 3.029 1 98.88 109 ILE A N 1
ATOM 853 C CA . ILE A 1 109 ? -14.672 -3.627 1.657 1 98.88 109 ILE A CA 1
ATOM 854 C C . ILE A 1 109 ? -14.656 -4.855 0.749 1 98.88 109 ILE A C 1
ATOM 856 O O . ILE A 1 109 ? -13.953 -5.832 1.025 1 98.88 109 ILE A O 1
ATOM 860 N N . ASP A 1 110 ? -15.414 -4.789 -0.304 1 98.81 110 ASP A N 1
ATOM 861 C CA . ASP A 1 110 ? -15.414 -5.812 -1.346 1 98.81 110 ASP A CA 1
ATOM 862 C C . ASP A 1 110 ? -14.508 -5.41 -2.512 1 98.81 110 ASP A C 1
ATOM 864 O O . ASP A 1 110 ? -14.609 -4.293 -3.021 1 98.81 110 ASP A O 1
ATOM 868 N N . PHE A 1 111 ? -13.648 -6.293 -2.867 1 98.88 111 PHE A N 1
ATOM 869 C CA . PHE A 1 111 ? -12.805 -6.039 -4.027 1 98.88 111 PHE A CA 1
ATOM 870 C C . PHE A 1 111 ? -13.148 -6.98 -5.172 1 98.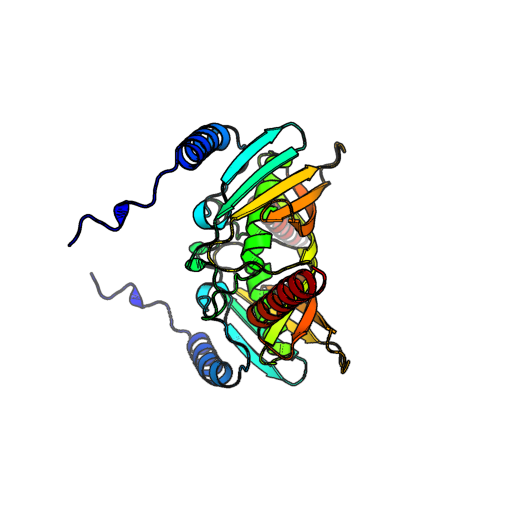88 111 PHE A C 1
ATOM 872 O O . PHE A 1 111 ? -13.414 -8.164 -4.949 1 98.88 111 PHE A O 1
ATOM 879 N N . VAL A 1 112 ? -13.164 -6.469 -6.375 1 98.94 112 VAL A N 1
ATOM 880 C CA . VAL A 1 112 ? -13.297 -7.25 -7.602 1 98.94 112 VAL A CA 1
ATOM 881 C C . VAL A 1 112 ? -12.133 -6.945 -8.539 1 98.94 112 VAL A C 1
ATOM 883 O O . VAL A 1 112 ? -11.898 -5.789 -8.898 1 98.94 112 VAL A O 1
ATOM 886 N N . ALA A 1 113 ? -11.422 -7.977 -8.875 1 98.88 113 ALA A N 1
ATOM 887 C CA . ALA A 1 113 ? -10.297 -7.863 -9.797 1 98.88 113 ALA A CA 1
ATOM 888 C C . ALA A 1 113 ? -10.633 -8.5 -11.148 1 98.88 113 ALA A C 1
ATOM 890 O O . ALA A 1 113 ? -11.219 -9.578 -11.203 1 98.88 113 ALA A O 1
ATOM 891 N N . THR A 1 114 ? -10.266 -7.777 -12.211 1 98.38 114 THR A N 1
ATOM 892 C CA . THR A 1 114 ? -10.438 -8.289 -13.562 1 98.38 114 THR A CA 1
ATOM 893 C C . THR A 1 114 ? -9.172 -8.07 -14.391 1 98.38 114 THR A C 1
ATOM 895 O O . THR A 1 114 ? -8.703 -6.938 -14.523 1 98.38 114 THR A O 1
ATOM 898 N N . SER A 1 115 ? -8.617 -9.117 -14.844 1 95.62 115 SER A N 1
ATOM 899 C CA . SER A 1 115 ? -7.426 -9.047 -15.688 1 95.62 115 SER A CA 1
ATOM 900 C C . SER A 1 115 ? -7.793 -9.031 -17.172 1 95.62 115 SER A C 1
ATOM 902 O O . SER A 1 115 ? -8.742 -9.695 -17.578 1 95.62 115 SER A O 1
ATOM 904 N N . ASN A 1 116 ? -6.938 -8.242 -17.859 1 87.38 116 ASN A N 1
ATOM 905 C CA . ASN A 1 116 ? -7.113 -8.273 -19.312 1 87.38 116 ASN A CA 1
ATOM 906 C C . ASN A 1 116 ? -6.711 -9.625 -19.891 1 87.38 116 ASN A C 1
ATOM 908 O O . ASN A 1 116 ? -5.91 -10.352 -19.297 1 87.38 116 ASN A O 1
ATOM 912 N N . PHE A 1 117 ? -7.379 -10.078 -20.953 1 75.56 117 PHE A N 1
ATOM 913 C CA . PHE A 1 117 ? -7.27 -11.406 -21.547 1 75.56 117 PHE A CA 1
ATOM 914 C C . PHE A 1 117 ? -6.016 -11.508 -22.406 1 75.56 117 PHE A C 1
ATOM 916 O O . PHE A 1 117 ? -5.906 -12.398 -23.25 1 75.56 117 PHE A O 1
ATOM 923 N N . GLU A 1 118 ? -5.082 -10.797 -22 1 74.25 118 GLU A N 1
ATOM 924 C CA . GLU A 1 118 ? -3.904 -10.898 -22.859 1 74.25 118 GLU A CA 1
ATOM 925 C C . GLU A 1 118 ? -2.957 -11.992 -22.359 1 74.25 118 GLU A C 1
ATOM 927 O O . GLU A 1 118 ? -2.869 -12.242 -21.156 1 74.25 118 GLU A O 1
ATOM 932 N N . GLU A 1 119 ? -2.482 -12.766 -23.281 1 77.56 119 GLU A N 1
ATOM 933 C CA . GLU A 1 119 ? -1.532 -13.836 -23 1 77.56 119 GLU A CA 1
ATOM 934 C C . GLU A 1 119 ? -0.142 -13.281 -22.703 1 77.56 119 GLU A C 1
ATOM 936 O O . GLU A 1 119 ? 0.805 -14.039 -22.5 1 77.56 119 GLU A O 1
ATOM 941 N N . SER A 1 120 ? -0.05 -12.102 -22.453 1 87.12 120 SER A N 1
ATOM 942 C CA . SER A 1 120 ? 1.241 -11.477 -22.188 1 87.12 120 SER A CA 1
ATOM 943 C C . SER A 1 120 ? 1.719 -11.773 -20.766 1 87.12 120 SER A C 1
ATOM 945 O O . SER A 1 120 ? 0.908 -12.039 -19.875 1 87.12 120 SER A O 1
ATOM 947 N N . LYS A 1 121 ? 3.08 -11.852 -20.625 1 94.38 121 LYS A N 1
ATOM 948 C CA . LYS A 1 121 ? 3.682 -12.016 -19.297 1 94.38 121 LYS A CA 1
ATOM 949 C C . LYS A 1 121 ? 3.406 -10.797 -18.422 1 94.38 121 LYS A C 1
ATOM 951 O O . LYS A 1 121 ? 3.451 -10.898 -17.188 1 94.38 121 LYS A O 1
ATOM 956 N N . LYS A 1 122 ? 3.252 -9.758 -19.031 1 95.88 122 LYS A N 1
ATOM 957 C CA . LYS A 1 122 ? 2.816 -8.555 -18.328 1 95.88 122 LYS A CA 1
ATOM 958 C C . LYS A 1 122 ? 1.301 -8.398 -18.391 1 95.88 122 LYS A C 1
ATOM 960 O O . LYS A 1 122 ? 0.735 -8.273 -19.484 1 95.88 122 LYS A O 1
ATOM 965 N N . ARG A 1 123 ? 0.62 -8.352 -17.219 1 96.94 123 ARG A N 1
ATOM 966 C CA . ARG A 1 123 ? -0.836 -8.273 -17.156 1 96.94 123 ARG A CA 1
ATOM 967 C C . ARG A 1 123 ? -1.289 -6.988 -16.469 1 96.94 123 ARG A C 1
ATOM 969 O O . ARG A 1 123 ? -0.678 -6.547 -15.5 1 96.94 123 ARG A O 1
ATOM 976 N N . GLU A 1 124 ? -2.305 -6.461 -17.094 1 97.75 124 GLU A N 1
ATOM 977 C CA . GLU A 1 124 ? -3.002 -5.371 -16.406 1 97.75 124 GLU A CA 1
ATOM 978 C C . GLU A 1 124 ? -4.266 -5.875 -15.711 1 97.75 124 GLU A C 1
ATOM 980 O O . GLU A 1 124 ? -5.094 -6.547 -16.328 1 97.75 124 GLU A O 1
ATOM 985 N N . VAL A 1 125 ? -4.379 -5.598 -14.453 1 98.44 125 VAL A N 1
ATOM 986 C CA . VAL A 1 125 ? -5.531 -6.023 -13.664 1 98.44 125 VAL A CA 1
ATOM 987 C C . VAL A 1 125 ? -6.219 -4.805 -13.062 1 98.44 125 VAL A C 1
ATOM 989 O O . VAL A 1 125 ? -5.617 -4.066 -12.281 1 98.44 125 VAL A O 1
ATOM 992 N N . ARG A 1 126 ? -7.457 -4.641 -13.43 1 98.81 126 ARG A N 1
ATOM 993 C CA . ARG A 1 126 ? -8.242 -3.605 -12.758 1 98.81 126 ARG A CA 1
ATOM 994 C C . ARG A 1 126 ? -8.891 -4.145 -11.484 1 98.81 126 ARG A C 1
ATOM 996 O O . ARG A 1 126 ? -9.461 -5.238 -11.492 1 98.81 126 ARG A O 1
ATOM 1003 N N . VAL A 1 127 ? -8.781 -3.445 -10.359 1 98.94 127 VAL A N 1
ATOM 1004 C CA . VAL A 1 127 ? -9.391 -3.828 -9.094 1 98.94 127 VAL A CA 1
ATOM 1005 C C . VAL A 1 127 ? -10.281 -2.697 -8.586 1 98.94 127 VAL A C 1
ATOM 1007 O O . VAL A 1 127 ? -9.844 -1.548 -8.492 1 98.94 127 VAL A O 1
ATOM 1010 N N . VAL A 1 128 ? -11.523 -3.051 -8.32 1 98.94 128 VAL A N 1
ATOM 1011 C CA . VAL A 1 128 ? -12.492 -2.098 -7.785 1 98.94 128 VAL A CA 1
ATOM 1012 C C . VAL A 1 128 ? -12.875 -2.488 -6.359 1 98.94 128 VAL A C 1
ATOM 1014 O O . VAL A 1 128 ? -13.156 -3.656 -6.086 1 98.94 128 VAL A O 1
ATOM 1017 N N . GLY A 1 129 ? -12.805 -1.546 -5.41 1 98.94 129 GLY A N 1
ATOM 1018 C CA . GLY A 1 129 ? -13.242 -1.744 -4.035 1 98.94 129 GLY A CA 1
ATOM 1019 C C . GLY A 1 129 ? -14.516 -0.998 -3.703 1 98.94 129 GLY A C 1
ATOM 1020 O O . GLY A 1 129 ? -14.688 0.16 -4.094 1 98.94 129 GLY A O 1
ATOM 1021 N N . THR A 1 130 ? -15.438 -1.648 -3.043 1 98.94 130 THR A N 1
ATOM 1022 C CA . THR A 1 130 ? -16.719 -1.039 -2.703 1 98.94 130 THR A CA 1
ATOM 1023 C C . THR A 1 130 ? -17.047 -1.273 -1.233 1 98.94 130 THR A C 1
ATOM 1025 O O . THR A 1 130 ? -16.609 -2.262 -0.641 1 98.94 130 THR A O 1
ATOM 1028 N N . ILE A 1 131 ? -17.719 -0.354 -0.628 1 98.75 131 ILE A N 1
ATOM 1029 C CA . ILE A 1 131 ? -18.406 -0.507 0.651 1 98.75 131 ILE A CA 1
ATOM 1030 C C . ILE A 1 131 ? -19.922 -0.383 0.448 1 98.75 131 ILE A C 1
ATOM 1032 O O . ILE A 1 131 ? -20.406 0.661 0.01 1 98.75 131 ILE A O 1
ATOM 1036 N N . LYS A 1 132 ? -20.672 -1.418 0.735 1 97 132 LYS A N 1
ATOM 1037 C CA . LYS A 1 132 ? -22.109 -1.423 0.517 1 97 132 LYS A CA 1
ATOM 1038 C C . LYS A 1 132 ? -22.469 -0.939 -0.89 1 97 132 LYS A C 1
ATOM 1040 O O . LYS A 1 132 ? -23.281 -0.03 -1.057 1 97 132 LYS A O 1
ATOM 1045 N N . ASP A 1 133 ? -21.703 -1.406 -1.891 1 97.12 133 ASP A N 1
ATOM 1046 C CA . ASP A 1 133 ? -21.938 -1.24 -3.322 1 97.12 133 ASP A CA 1
ATOM 1047 C C . ASP A 1 133 ? -21.531 0.158 -3.785 1 97.12 133 ASP A C 1
ATOM 1049 O O . ASP A 1 133 ? -21.781 0.53 -4.938 1 97.12 133 ASP A O 1
ATOM 1053 N N . ILE A 1 134 ? -20.938 0.942 -2.84 1 98.12 134 ILE A N 1
ATOM 1054 C CA . ILE A 1 134 ? -20.422 2.248 -3.225 1 98.12 134 ILE A CA 1
ATOM 1055 C C . ILE A 1 134 ? -18.922 2.139 -3.521 1 98.12 134 ILE A C 1
ATOM 1057 O O . ILE A 1 134 ? -18.141 1.697 -2.672 1 98.12 134 ILE A O 1
ATOM 1061 N N . LYS A 1 135 ? -18.594 2.533 -4.723 1 98.88 135 LYS A N 1
ATOM 1062 C CA . LYS A 1 135 ? -17.188 2.459 -5.137 1 98.88 135 LYS A CA 1
ATOM 1063 C C . LYS A 1 135 ? -16.344 3.445 -4.348 1 98.88 135 LYS A C 1
ATOM 1065 O O . LYS A 1 135 ? -16.609 4.645 -4.332 1 98.88 135 LYS A O 1
ATOM 1070 N N . ILE A 1 136 ? -15.234 2.973 -3.715 1 98.88 136 ILE A N 1
ATOM 1071 C CA . ILE A 1 136 ? -14.383 3.855 -2.926 1 98.88 136 ILE A CA 1
ATOM 1072 C C . ILE A 1 136 ? -12.945 3.76 -3.42 1 98.88 136 ILE A C 1
ATOM 1074 O O . ILE A 1 136 ? -12.094 4.57 -3.043 1 98.88 136 ILE A O 1
ATOM 1078 N N . PHE A 1 137 ? -12.648 2.795 -4.188 1 98.94 137 PHE A N 1
ATOM 1079 C CA . PHE A 1 137 ? -11.305 2.473 -4.648 1 98.94 137 PHE A CA 1
ATOM 1080 C C . PHE A 1 137 ? -11.336 1.964 -6.086 1 98.94 137 PHE A C 1
ATOM 1082 O O . PHE A 1 137 ? -12.195 1.157 -6.449 1 98.94 137 PHE A O 1
ATOM 1089 N N . ASP A 1 138 ? -10.414 2.426 -6.957 1 98.94 138 ASP A N 1
ATOM 1090 C CA . ASP A 1 138 ? -10.234 2 -8.344 1 98.94 138 ASP A CA 1
ATOM 1091 C C . ASP A 1 138 ? -8.766 2.023 -8.742 1 98.94 138 ASP A C 1
ATOM 1093 O O . ASP A 1 138 ? -8.109 3.068 -8.672 1 98.94 138 ASP A O 1
ATOM 1097 N N . ALA A 1 139 ? -8.25 0.887 -9.156 1 98.94 139 ALA A N 1
ATOM 1098 C CA . ALA A 1 139 ? -6.824 0.821 -9.445 1 98.94 139 ALA A CA 1
ATOM 1099 C C . ALA A 1 139 ? -6.539 -0.107 -10.625 1 98.94 139 ALA A C 1
ATOM 1101 O O . ALA A 1 139 ? -7.324 -1.014 -10.906 1 98.94 139 ALA A O 1
ATOM 1102 N N . VAL A 1 140 ? -5.457 0.175 -11.258 1 98.88 140 VAL A N 1
ATOM 1103 C CA . VAL A 1 140 ? -4.91 -0.72 -12.266 1 98.88 140 VAL A CA 1
ATOM 1104 C C . VAL A 1 140 ? -3.516 -1.182 -11.852 1 98.88 140 VAL A C 1
ATOM 1106 O O . VAL A 1 140 ? -2.615 -0.361 -11.656 1 98.88 140 VAL A O 1
ATOM 1109 N N . TYR A 1 141 ? -3.383 -2.457 -11.695 1 98.75 141 TYR A N 1
ATOM 1110 C CA . TYR A 1 141 ? -2.105 -3.072 -11.344 1 98.75 141 TYR A CA 1
ATOM 1111 C C . TYR A 1 141 ? -1.439 -3.672 -12.578 1 98.75 141 TYR A C 1
ATOM 1113 O O . TYR A 1 141 ? -2.094 -4.336 -13.391 1 98.75 141 TYR A O 1
ATOM 1121 N N . GLN A 1 142 ? -0.21 -3.387 -12.773 1 98.56 142 GLN A N 1
ATOM 1122 C CA . GLN A 1 142 ? 0.625 -4.082 -13.75 1 98.56 142 GLN A CA 1
ATOM 1123 C C . GLN A 1 142 ? 1.467 -5.164 -13.078 1 98.56 142 GLN A C 1
ATOM 1125 O O . GLN A 1 142 ? 2.324 -4.863 -12.25 1 98.56 142 GLN A O 1
ATOM 1130 N N . ILE A 1 143 ? 1.269 -6.406 -13.508 1 98.38 143 ILE A N 1
ATOM 1131 C CA . ILE A 1 143 ? 1.854 -7.551 -12.82 1 98.38 143 ILE A CA 1
ATOM 1132 C C . ILE A 1 143 ? 2.609 -8.422 -13.82 1 98.38 143 ILE A C 1
ATOM 1134 O O . ILE A 1 143 ? 2.111 -8.695 -14.914 1 98.38 143 ILE A O 1
ATOM 1138 N N . LEU A 1 144 ? 3.797 -8.836 -13.453 1 98.06 144 LEU A N 1
ATOM 1139 C CA . LEU A 1 144 ? 4.602 -9.727 -14.281 1 98.06 144 LEU A CA 1
ATOM 1140 C C . LEU A 1 144 ? 4.445 -11.172 -13.82 1 98.06 144 LEU A C 1
ATOM 1142 O O . LEU A 1 144 ? 4.445 -11.453 -12.617 1 98.06 144 LEU A O 1
ATOM 1146 N N . ILE A 1 145 ? 4.203 -12 -14.766 1 97.5 145 ILE A N 1
ATOM 1147 C CA . ILE A 1 145 ? 4.316 -13.438 -14.539 1 97.5 145 ILE A CA 1
ATOM 1148 C C . ILE A 1 145 ? 5.738 -13.898 -14.844 1 97.5 145 ILE A C 1
ATOM 1150 O O . ILE A 1 145 ? 6.207 -13.789 -15.977 1 97.5 145 ILE A O 1
ATOM 1154 N N . LEU A 1 146 ? 6.441 -14.445 -13.859 1 97.94 146 LEU A N 1
ATOM 1155 C CA . LEU A 1 146 ? 7.84 -14.836 -14.023 1 97.94 146 LEU A CA 1
ATOM 1156 C C . LEU A 1 146 ? 7.973 -16.344 -14.102 1 97.94 146 LEU A C 1
ATOM 1158 O O . LEU A 1 146 ? 7.07 -17.078 -13.688 1 97.94 146 LEU A O 1
ATOM 1162 N N . GLU A 1 147 ? 9.023 -16.781 -14.672 1 96.62 147 GLU A N 1
ATOM 1163 C CA . GLU A 1 147 ? 9.281 -18.203 -14.797 1 96.62 147 GLU A CA 1
ATOM 1164 C C . GLU A 1 147 ? 9.867 -18.766 -13.5 1 96.62 147 GLU A C 1
ATOM 1166 O O . GLU A 1 147 ? 9.812 -19.984 -13.266 1 96.62 147 GLU A O 1
ATOM 1171 N N . ASP A 1 148 ? 10.484 -17.859 -12.742 1 98 148 ASP A N 1
ATOM 1172 C CA . ASP A 1 148 ? 11.078 -18.203 -11.445 1 98 148 ASP A CA 1
ATOM 1173 C C . ASP A 1 148 ? 10.859 -17.078 -10.438 1 98 148 ASP A C 1
ATOM 1175 O O . ASP A 1 148 ? 10.391 -15.992 -10.797 1 98 148 ASP A O 1
ATOM 1179 N N . HIS A 1 149 ? 11.141 -17.422 -9.211 1 98.38 149 HIS A N 1
ATOM 1180 C CA . HIS A 1 149 ? 11.023 -16.422 -8.164 1 98.38 149 HIS A CA 1
ATOM 1181 C C . HIS A 1 149 ? 11.914 -15.219 -8.445 1 98.38 149 HIS A C 1
ATOM 1183 O O . HIS A 1 149 ? 13.07 -15.383 -8.852 1 98.38 149 HIS A O 1
ATOM 1189 N N . VAL A 1 150 ? 11.438 -14.094 -8.227 1 98.25 150 VAL A N 1
ATOM 1190 C CA . VAL A 1 150 ? 12.086 -12.852 -8.609 1 98.25 150 VAL A CA 1
ATOM 1191 C C . VAL A 1 150 ? 13.461 -12.758 -7.945 1 98.25 150 VAL A C 1
ATOM 1193 O O . VAL A 1 150 ? 14.422 -12.281 -8.555 1 98.25 150 VAL A O 1
ATOM 1196 N N . LEU A 1 151 ? 13.617 -13.242 -6.727 1 97.75 151 LEU A N 1
ATOM 1197 C CA . LEU A 1 151 ? 14.875 -13.148 -6.008 1 97.75 151 LEU A CA 1
ATOM 1198 C C . LEU A 1 151 ? 15.898 -14.133 -6.562 1 97.75 151 LEU A C 1
ATOM 1200 O O . LEU A 1 151 ? 17.109 -13.859 -6.551 1 97.75 151 LEU A O 1
ATOM 1204 N N . ARG A 1 152 ? 15.43 -15.227 -7.004 1 96.75 152 ARG A N 1
ATOM 1205 C CA . ARG A 1 152 ? 16.328 -16.188 -7.641 1 96.75 152 ARG A CA 1
ATOM 1206 C C . ARG A 1 152 ? 16.812 -15.664 -8.992 1 96.75 152 ARG A C 1
ATOM 1208 O O . ARG A 1 152 ? 17.984 -15.844 -9.344 1 96.75 152 ARG A O 1
ATOM 1215 N N . ILE A 1 153 ? 15.945 -15.031 -9.742 1 95.25 153 ILE A N 1
ATOM 1216 C CA . ILE A 1 153 ? 16.312 -14.453 -11.031 1 95.25 153 ILE A CA 1
ATOM 1217 C C . ILE A 1 153 ? 17.375 -13.383 -10.828 1 95.25 153 ILE A C 1
ATOM 1219 O O . ILE A 1 153 ? 18.359 -13.328 -11.578 1 95.25 153 ILE A O 1
ATOM 1223 N N . LYS A 1 154 ? 17.203 -12.555 -9.852 1 91.19 154 LYS A N 1
ATOM 1224 C CA . LYS A 1 154 ? 18.141 -11.5 -9.539 1 91.19 154 LYS A CA 1
ATOM 1225 C C . LYS A 1 154 ? 19.516 -12.07 -9.188 1 91.19 154 LYS A C 1
ATOM 1227 O O . LYS A 1 154 ? 20.547 -11.531 -9.602 1 91.19 154 LYS A O 1
ATOM 1232 N N . GLU A 1 155 ? 19.562 -13.141 -8.43 1 90.5 155 GLU A N 1
ATOM 1233 C CA . GLU A 1 155 ? 20.797 -13.789 -8.016 1 90.5 155 GLU A CA 1
ATOM 1234 C C . GLU A 1 155 ? 21.547 -14.359 -9.219 1 90.5 155 GLU A C 1
ATOM 1236 O O . GLU A 1 155 ? 22.766 -14.242 -9.305 1 90.5 155 GLU A O 1
ATOM 1241 N N . LYS A 1 156 ? 20.781 -14.938 -10.055 1 89.62 156 LYS A N 1
ATOM 1242 C CA . LYS A 1 156 ? 21.391 -15.531 -11.25 1 89.62 156 LYS A CA 1
ATOM 1243 C C . LYS A 1 156 ? 22 -14.453 -12.148 1 89.62 156 LYS A C 1
ATOM 1245 O O . LYS A 1 156 ? 23.062 -14.656 -12.734 1 89.62 156 LYS A O 1
ATOM 1250 N N . LEU A 1 157 ? 21.359 -13.281 -12.211 1 86.56 157 LEU A N 1
ATOM 1251 C CA . LEU A 1 157 ? 21.828 -12.172 -13.031 1 86.56 157 LEU A CA 1
ATOM 1252 C C . LEU A 1 157 ? 23.094 -11.562 -12.445 1 86.56 157 LEU A C 1
ATOM 1254 O O . LEU A 1 157 ? 24 -11.156 -13.18 1 86.56 157 LEU A O 1
ATOM 1258 N N . THR A 1 158 ? 23.203 -11.523 -11.164 1 83.88 158 THR A N 1
ATOM 1259 C CA . THR A 1 158 ? 24.375 -10.969 -10.492 1 83.88 158 THR A CA 1
ATOM 1260 C C . THR A 1 158 ? 25.578 -11.906 -10.617 1 83.88 158 THR A C 1
ATOM 1262 O O . THR A 1 158 ? 26.703 -11.453 -10.82 1 83.88 158 THR A O 1
ATOM 1265 N N . LYS A 1 159 ? 25.359 -13.203 -10.516 1 86.12 159 LYS A N 1
ATOM 1266 C CA . LYS A 1 159 ? 26.422 -14.195 -10.664 1 86.12 159 LYS A CA 1
ATOM 1267 C C . LYS A 1 159 ? 26.984 -14.203 -12.086 1 86.12 159 LYS A C 1
ATOM 1269 O O . LYS A 1 159 ? 28.188 -14.32 -12.281 1 86.12 159 LYS A O 1
ATOM 1274 N N . LYS A 1 160 ? 26.109 -14.07 -12.992 1 81.44 160 LYS A N 1
ATOM 1275 C CA . LYS A 1 160 ? 26.547 -14.039 -14.383 1 81.44 160 LYS A CA 1
ATOM 1276 C C . LYS A 1 160 ? 27.406 -12.805 -14.656 1 81.44 160 LYS A C 1
ATOM 1278 O O . LYS A 1 160 ? 28.406 -12.883 -15.375 1 81.44 160 LYS A O 1
ATOM 1283 N N . ALA A 1 161 ? 27.094 -11.758 -13.984 1 73.69 161 ALA A N 1
ATOM 1284 C CA . ALA A 1 161 ? 27.844 -10.516 -14.172 1 73.69 161 ALA A CA 1
ATOM 1285 C C . ALA A 1 161 ? 29.234 -10.617 -13.57 1 73.69 161 ALA A C 1
ATOM 1287 O O . ALA A 1 161 ? 30.203 -10.078 -14.117 1 73.69 161 ALA A O 1
ATOM 1288 N N . THR A 1 162 ? 29.328 -11.258 -12.484 1 75.25 162 THR A N 1
ATOM 1289 C CA . THR A 1 162 ? 30.625 -11.422 -11.828 1 75.25 162 THR A CA 1
ATOM 1290 C C . THR A 1 162 ? 31.5 -12.422 -12.586 1 75.25 162 THR A C 1
ATOM 1292 O O . THR A 1 162 ? 32.719 -12.242 -12.672 1 75.25 162 THR A O 1
ATOM 1295 N N . LYS A 1 163 ? 30.906 -13.398 -13.211 1 81 163 LYS A N 1
ATOM 1296 C CA . LYS A 1 163 ? 31.656 -14.391 -13.977 1 81 163 LYS A CA 1
ATOM 1297 C C . LYS A 1 163 ? 32.188 -13.805 -15.281 1 81 163 LYS A C 1
ATOM 1299 O O . LYS A 1 163 ? 33.281 -14.094 -15.703 1 81 163 LYS A O 1
ATOM 1304 N N . ASN A 1 164 ? 31.344 -12.914 -15.82 1 77.81 164 ASN A N 1
ATOM 1305 C CA . ASN A 1 164 ? 31.781 -12.281 -17.062 1 77.81 164 ASN A CA 1
ATOM 1306 C C . ASN A 1 164 ? 32.906 -11.281 -16.828 1 77.81 164 ASN A C 1
ATOM 1308 O O . ASN A 1 164 ? 33.781 -11.109 -17.688 1 77.81 164 ASN A O 1
ATOM 1312 N N . ASN A 1 165 ? 32.875 -10.625 -15.695 1 73.38 165 ASN A N 1
ATOM 1313 C CA . ASN A 1 165 ? 33.969 -9.711 -15.344 1 73.38 165 ASN A CA 1
ATOM 1314 C C . ASN A 1 165 ? 35.25 -10.461 -15.031 1 73.38 165 ASN A C 1
ATOM 1316 O O . ASN A 1 165 ? 36.344 -9.961 -15.289 1 73.38 165 ASN A O 1
ATOM 1320 N N . ASP A 1 166 ? 35.156 -11.562 -14.508 1 68.5 166 ASP A N 1
ATOM 1321 C CA . ASP A 1 166 ? 36.344 -12.398 -14.227 1 68.5 166 ASP A CA 1
ATOM 1322 C C . ASP A 1 166 ? 36.938 -12.953 -15.516 1 68.5 166 ASP A C 1
ATOM 1324 O O . ASP A 1 166 ? 38.125 -13.195 -15.594 1 68.5 166 ASP A O 1
ATOM 1328 N N . LYS A 1 167 ? 36.188 -13.219 -16.562 1 67.62 167 LYS A N 1
ATOM 1329 C CA . LYS A 1 167 ? 36.719 -13.727 -17.812 1 67.62 167 LYS A CA 1
ATOM 1330 C C . LYS A 1 167 ? 37.406 -12.617 -18.609 1 67.62 167 LYS A C 1
ATOM 1332 O O . LYS A 1 167 ? 38.125 -12.883 -19.578 1 67.62 167 LYS A O 1
ATOM 1337 N N . GLU A 1 168 ? 36.875 -11.422 -18.375 1 63 168 GLU A N 1
ATOM 1338 C CA . GLU A 1 168 ? 37.5 -10.328 -19.125 1 63 168 GLU A CA 1
ATOM 1339 C C . GLU A 1 168 ? 38.844 -9.914 -18.484 1 63 168 GLU A C 1
ATOM 1341 O O . GLU A 1 168 ? 39.562 -9.094 -19.047 1 63 168 GLU A O 1
ATOM 1346 N N . ASP A 1 169 ? 39.094 -10.32 -17.312 1 49.31 169 ASP A N 1
ATOM 1347 C CA . ASP A 1 169 ? 40.438 -10.055 -16.828 1 49.31 169 ASP A CA 1
ATOM 1348 C C . ASP A 1 169 ? 41.406 -11.203 -17.156 1 49.31 169 ASP A C 1
ATOM 1350 O O . ASP A 1 169 ? 41.031 -12.375 -16.984 1 49.31 169 ASP A O 1
ATOM 1354 N N . MET B 1 1 ? 22.172 -19.125 28 1 22.27 1 MET B N 1
ATOM 1355 C CA . MET B 1 1 ? 22.109 -19.062 26.547 1 22.27 1 MET B CA 1
ATOM 1356 C C . MET B 1 1 ? 21.281 -17.875 26.078 1 22.27 1 MET B C 1
ATOM 1358 O O . MET B 1 1 ? 20.922 -17.781 24.906 1 22.27 1 MET B O 1
ATOM 1362 N N . SER B 1 2 ? 20.641 -17.188 27.016 1 27.22 2 SER B N 1
ATOM 1363 C CA . SER B 1 2 ? 19.641 -16.109 27.016 1 27.22 2 SER B CA 1
ATOM 1364 C C . SER B 1 2 ? 20.219 -14.828 26.422 1 27.22 2 SER B C 1
ATOM 1366 O O . SER B 1 2 ? 19.469 -13.914 26.078 1 27.22 2 SER B O 1
ATOM 1368 N N . SER B 1 3 ? 21.516 -14.531 26.625 1 29 3 SER B N 1
ATOM 1369 C CA . SER B 1 3 ? 22.172 -13.227 26.594 1 29 3 SER B CA 1
ATOM 1370 C C . SER B 1 3 ? 22.422 -12.758 25.156 1 29 3 SER B C 1
ATOM 1372 O O . SER B 1 3 ? 22.688 -11.578 24.922 1 29 3 SER B O 1
ATOM 1374 N N . ASP B 1 4 ? 22.656 -13.641 24.156 1 28.55 4 ASP B N 1
ATOM 1375 C CA . ASP B 1 4 ? 23.422 -13.289 22.969 1 28.55 4 ASP B CA 1
ATOM 1376 C C . ASP B 1 4 ? 22.578 -12.469 21.984 1 28.55 4 ASP B C 1
ATOM 1378 O O . ASP B 1 4 ? 23.109 -11.938 21.016 1 28.55 4 ASP B O 1
ATOM 1382 N N . ILE B 1 5 ? 21.297 -12.766 21.906 1 30 5 ILE B N 1
ATOM 1383 C CA . ILE B 1 5 ? 20.625 -12.305 20.703 1 30 5 ILE B CA 1
ATOM 1384 C C . ILE B 1 5 ? 20.531 -10.781 20.719 1 30 5 ILE B C 1
ATOM 1386 O O . ILE B 1 5 ? 19.969 -10.172 19.797 1 30 5 ILE B O 1
ATOM 1390 N N . GLU B 1 6 ? 20.656 -10.125 21.844 1 32.19 6 GLU B N 1
ATOM 1391 C CA . GLU B 1 6 ? 20.547 -8.68 22 1 32.19 6 GLU B CA 1
ATOM 1392 C C . GLU B 1 6 ? 21.656 -7.957 21.234 1 32.19 6 GLU B C 1
ATOM 1394 O O . GLU B 1 6 ? 21.844 -6.746 21.406 1 32.19 6 GLU B O 1
ATOM 1399 N N . ASN B 1 7 ? 22.625 -8.68 20.766 1 32.19 7 ASN B N 1
ATOM 1400 C CA . ASN B 1 7 ? 23.75 -7.965 20.188 1 32.19 7 ASN B CA 1
ATOM 1401 C C . ASN B 1 7 ? 23.375 -7.285 18.875 1 32.19 7 ASN B C 1
ATOM 1403 O O . ASN B 1 7 ? 23.922 -7.602 17.812 1 32.19 7 ASN B O 1
ATOM 1407 N N . LEU B 1 8 ? 22.125 -7.34 18.438 1 35.25 8 LEU B N 1
ATOM 1408 C CA . LEU B 1 8 ? 21.969 -6.434 17.297 1 35.25 8 LEU B CA 1
ATOM 1409 C C . LEU B 1 8 ? 22.781 -5.164 17.5 1 35.25 8 LEU B C 1
ATOM 1411 O O . LEU B 1 8 ? 22.578 -4.441 18.484 1 35.25 8 LEU B O 1
ATOM 1415 N N . GLU B 1 9 ? 24 -5.141 17.094 1 36.69 9 GLU B N 1
ATOM 1416 C CA . GLU B 1 9 ? 24.906 -4.004 16.984 1 36.69 9 GLU B CA 1
ATOM 1417 C C . GLU B 1 9 ? 24.141 -2.703 16.766 1 36.69 9 GLU B C 1
ATOM 1419 O O . GLU B 1 9 ? 23.484 -2.529 15.742 1 36.69 9 GLU B O 1
ATOM 1424 N N . ASN B 1 10 ? 23.406 -2.111 17.641 1 44.84 10 ASN B N 1
ATOM 1425 C CA . ASN B 1 10 ? 23.109 -0.695 17.828 1 44.84 10 ASN B CA 1
ATOM 1426 C C . ASN B 1 10 ? 24.172 0.193 17.188 1 44.84 10 ASN B C 1
ATOM 1428 O O . ASN B 1 10 ? 25.172 0.532 17.844 1 44.84 10 ASN B O 1
ATOM 1432 N N . ASP B 1 11 ? 24.625 -0.148 15.914 1 50.91 11 ASP B N 1
ATOM 1433 C CA . ASP B 1 11 ? 25.609 0.711 15.266 1 50.91 11 ASP B CA 1
ATOM 1434 C C . ASP B 1 11 ? 25.297 2.186 15.516 1 50.91 11 ASP B C 1
ATOM 1436 O O . ASP B 1 11 ? 24.141 2.553 15.75 1 50.91 11 ASP B O 1
ATOM 1440 N N . ASP B 1 12 ? 26.328 2.869 16.031 1 57.22 12 ASP B N 1
ATOM 1441 C CA . ASP B 1 12 ? 26.375 4.316 16.219 1 57.22 12 ASP B CA 1
ATOM 1442 C C . ASP B 1 12 ? 25.469 5.027 15.227 1 57.22 12 ASP B C 1
ATOM 1444 O O . ASP B 1 12 ? 24.734 5.957 15.586 1 57.22 12 ASP B O 1
ATOM 1448 N N . GLN B 1 13 ? 25.359 4.465 14.07 1 62.59 13 GLN B N 1
ATOM 1449 C CA . GLN B 1 13 ? 24.531 5.102 13.039 1 62.59 13 GLN B CA 1
ATOM 1450 C C . GLN B 1 13 ? 23.047 4.887 13.312 1 62.59 13 GLN B C 1
ATOM 1452 O O . GLN B 1 13 ? 22.25 5.812 13.18 1 62.59 13 GLN B O 1
ATOM 1457 N N . THR B 1 14 ? 22.781 3.615 13.781 1 72.25 14 THR B N 1
ATOM 1458 C CA . THR B 1 14 ? 21.375 3.32 14.094 1 72.25 14 THR B CA 1
ATOM 1459 C C . THR B 1 14 ? 20.906 4.137 15.289 1 72.25 14 THR B C 1
ATOM 1461 O O . THR B 1 14 ? 19.797 4.68 15.281 1 72.25 14 THR B O 1
ATOM 1464 N N . SER B 1 15 ? 21.781 4.246 16.219 1 75.12 15 SER B N 1
ATOM 1465 C CA . SER B 1 15 ? 21.453 5.023 17.406 1 75.12 15 SER B CA 1
ATOM 1466 C C . SER B 1 15 ? 21.219 6.492 17.062 1 75.12 15 SER B C 1
ATOM 1468 O O . SER B 1 15 ? 20.281 7.109 17.547 1 75.12 15 SER B O 1
ATOM 1470 N N . GLU B 1 16 ? 22.094 7 16.219 1 79.12 16 GLU B N 1
ATOM 1471 C CA . GLU B 1 16 ? 21.953 8.391 15.812 1 79.12 16 GLU B CA 1
ATOM 1472 C C . GLU B 1 16 ? 20.656 8.602 15.031 1 79.12 16 GLU B C 1
ATOM 1474 O O . GLU B 1 16 ? 19.953 9.602 15.227 1 79.12 16 GLU B O 1
ATOM 1479 N N . LEU B 1 17 ? 20.344 7.641 14.195 1 83 17 LEU B N 1
ATOM 1480 C CA . LEU B 1 17 ? 19.125 7.715 13.391 1 83 17 LEU B CA 1
ATOM 1481 C C . LEU B 1 17 ? 17.891 7.656 14.273 1 83 17 LEU B C 1
ATOM 1483 O O . LEU B 1 17 ? 16.922 8.375 14.023 1 83 17 LEU B O 1
ATOM 1487 N N . MET B 1 18 ? 17.938 6.863 15.281 1 83.06 18 MET B N 1
ATOM 1488 C CA . MET B 1 18 ? 16.812 6.723 16.188 1 83.06 18 MET B CA 1
ATOM 1489 C C . MET B 1 18 ? 16.594 8 17 1 83.06 18 MET B C 1
ATOM 1491 O O . MET B 1 18 ? 15.461 8.398 17.266 1 83.06 18 MET B O 1
ATOM 1495 N N . GLU B 1 19 ? 17.734 8.578 17.375 1 82.56 19 GLU B N 1
ATOM 1496 C CA . GLU B 1 19 ? 17.641 9.852 18.078 1 82.56 19 GLU B CA 1
ATOM 1497 C C . GLU B 1 19 ? 17.016 10.93 17.188 1 82.56 19 GLU B C 1
ATOM 1499 O O . GLU B 1 19 ? 16.156 11.695 17.625 1 82.56 19 GLU B O 1
ATOM 1504 N N . LYS B 1 20 ? 17.469 11.008 15.992 1 84.06 20 LYS B N 1
ATOM 1505 C CA . LYS B 1 20 ? 16.922 11.969 15.039 1 84.06 20 LYS B CA 1
ATOM 1506 C C . LYS B 1 20 ? 15.43 11.742 14.828 1 84.06 20 LYS B C 1
ATOM 1508 O O . LYS B 1 20 ? 14.648 12.695 14.789 1 84.06 20 LYS B O 1
ATOM 1513 N N . TRP B 1 21 ? 15.047 10.508 14.719 1 86.88 21 TRP B N 1
ATOM 1514 C CA . TRP B 1 21 ? 13.648 10.148 14.516 1 86.88 21 TRP B CA 1
ATOM 1515 C C . TRP B 1 21 ? 12.797 10.617 15.695 1 86.88 21 TRP B C 1
ATOM 1517 O O . TRP B 1 21 ? 11.703 11.156 15.5 1 86.88 21 TRP B O 1
ATOM 1527 N N . GLU B 1 22 ? 13.266 10.469 16.859 1 85.12 22 GLU B N 1
ATOM 1528 C CA . GLU B 1 22 ? 12.508 10.867 18.031 1 85.12 22 GLU B CA 1
ATOM 1529 C C . GLU B 1 22 ? 12.25 12.375 18.047 1 85.12 22 GLU B C 1
ATOM 1531 O O . GLU B 1 22 ? 11.172 12.82 18.422 1 85.12 22 GLU B O 1
ATOM 1536 N N . VAL B 1 23 ? 13.242 13.102 17.609 1 86.25 23 VAL B N 1
ATOM 1537 C CA . VAL B 1 23 ? 13.109 14.555 17.594 1 86.25 23 VAL B CA 1
ATOM 1538 C C . VAL B 1 23 ? 12.133 14.961 16.484 1 86.25 23 VAL B C 1
ATOM 1540 O O . VAL B 1 23 ? 11.234 15.773 16.719 1 86.25 23 VAL B O 1
ATOM 1543 N N . ILE B 1 24 ? 12.25 14.367 15.383 1 93.06 24 ILE B N 1
ATOM 1544 C CA . ILE B 1 24 ? 11.453 14.75 14.227 1 93.06 24 ILE B CA 1
ATOM 1545 C C . ILE B 1 24 ? 10 14.344 14.438 1 93.06 24 ILE B C 1
ATOM 1547 O O . ILE B 1 24 ? 9.086 15.047 14.023 1 93.06 24 ILE B O 1
ATOM 1551 N N . ARG B 1 25 ? 9.867 13.258 15.094 1 92.44 25 ARG B N 1
ATOM 1552 C CA . ARG B 1 25 ? 8.516 12.75 15.352 1 92.44 25 ARG B CA 1
ATOM 1553 C C . ARG B 1 25 ? 7.664 13.805 16.047 1 92.44 25 ARG B C 1
ATOM 1555 O O . ARG B 1 25 ? 6.473 13.938 15.75 1 92.44 25 ARG B O 1
ATOM 1562 N N . GLY B 1 26 ? 8.258 14.602 16.891 1 92.75 26 GLY B N 1
ATOM 1563 C CA . GLY B 1 26 ? 7.566 15.664 17.594 1 92.75 26 GLY B CA 1
ATOM 1564 C C . GLY B 1 26 ? 7.188 16.828 16.703 1 92.75 26 GLY B C 1
ATOM 1565 O O . GLY B 1 26 ? 6.309 17.625 17.062 1 92.75 26 GLY B O 1
ATOM 1566 N N . ASP B 1 27 ? 7.844 16.953 15.555 1 95.44 27 ASP B N 1
ATOM 1567 C CA . ASP B 1 27 ? 7.633 18.078 14.648 1 95.44 27 ASP B CA 1
ATOM 1568 C C . ASP B 1 27 ? 6.574 17.75 13.602 1 95.44 27 ASP B C 1
ATOM 1570 O O . ASP B 1 27 ? 6.148 18.625 12.844 1 95.44 27 ASP B O 1
ATOM 1574 N N . LEU B 1 28 ? 6.133 16.484 13.555 1 97.44 28 LEU B N 1
ATOM 1575 C CA . LEU B 1 28 ? 5.105 16.094 12.594 1 97.44 28 LEU B CA 1
ATOM 1576 C C . LEU B 1 28 ? 3.73 16.578 13.039 1 97.44 28 LEU B C 1
ATOM 1578 O O . LEU B 1 28 ? 3.34 16.375 14.188 1 97.44 28 LEU B O 1
ATOM 1582 N N . LYS B 1 29 ? 3.041 17.141 12.133 1 97.69 29 LYS B N 1
ATOM 1583 C CA . LYS B 1 29 ? 1.746 17.734 12.453 1 97.69 29 LYS B CA 1
ATOM 1584 C C . LYS B 1 29 ? 0.618 16.719 12.281 1 97.69 29 LYS B C 1
ATOM 1586 O O . LYS B 1 29 ? -0.432 16.844 12.914 1 97.69 29 LYS B O 1
ATOM 1591 N N . PHE B 1 30 ? 0.842 15.719 11.336 1 97.94 30 PHE B N 1
ATOM 1592 C CA . PHE B 1 30 ? -0.17 14.695 11.102 1 97.94 30 PHE B CA 1
ATOM 1593 C C . PHE B 1 30 ? -0.008 13.539 12.086 1 97.94 30 PHE B C 1
ATOM 1595 O O . PHE B 1 30 ? 1.076 13.336 12.633 1 97.94 30 PHE B O 1
ATOM 1602 N N . GLU B 1 31 ? -1.056 12.852 12.352 1 97.31 31 GLU B N 1
ATOM 1603 C CA . GLU B 1 31 ? -1.021 11.688 13.227 1 97.31 31 GLU B CA 1
ATOM 1604 C C . GLU B 1 31 ? -0.773 10.406 12.43 1 97.31 31 GLU B C 1
ATOM 1606 O O . GLU B 1 31 ? -1.302 10.242 11.328 1 97.31 31 GLU B O 1
ATOM 1611 N N . CYS B 1 32 ? 0.045 9.57 12.922 1 97 32 CYS B N 1
ATOM 1612 C CA . CYS B 1 32 ? 0.26 8.219 12.414 1 97 32 CYS B CA 1
ATOM 1613 C C . CYS B 1 32 ? 0.561 7.254 13.547 1 97 32 CYS B C 1
ATOM 1615 O O . CYS B 1 32 ? 1.61 7.348 14.188 1 97 32 CYS B O 1
ATOM 1617 N N . ILE B 1 33 ? -0.342 6.316 13.766 1 97.44 33 ILE B N 1
ATOM 1618 C CA . ILE B 1 33 ? -0.162 5.422 14.898 1 97.44 33 ILE B CA 1
ATOM 1619 C C . ILE B 1 33 ? 0.35 4.066 14.414 1 97.44 33 ILE B C 1
ATOM 1621 O O . ILE B 1 33 ? 0.512 3.137 15.211 1 97.44 33 ILE B O 1
ATOM 1625 N N . ILE B 1 34 ? 0.529 3.893 13.109 1 96.75 34 ILE B N 1
ATOM 1626 C CA . ILE B 1 34 ? 1.161 2.686 12.586 1 96.75 34 ILE B CA 1
ATOM 1627 C C . ILE B 1 34 ? 2.586 2.574 13.125 1 96.75 34 ILE B C 1
ATOM 1629 O O . ILE B 1 34 ? 3.311 3.57 13.188 1 96.75 34 ILE B O 1
ATOM 1633 N N . LYS B 1 35 ? 2.971 1.351 13.477 1 94.88 35 LYS B N 1
ATOM 1634 C CA . LYS B 1 35 ? 4.309 1.136 14.023 1 94.88 35 LYS B CA 1
ATOM 1635 C C . LYS B 1 35 ? 5.379 1.62 13.047 1 94.88 35 LYS B C 1
ATOM 1637 O O . LYS B 1 35 ? 5.316 1.333 11.852 1 94.88 35 LYS B O 1
ATOM 1642 N N . SER B 1 36 ? 6.363 2.297 13.609 1 95.19 36 SER B N 1
ATOM 1643 C CA . SER B 1 36 ? 7.453 2.814 12.789 1 95.19 36 SER B CA 1
ATOM 1644 C C . SER B 1 36 ? 8.234 1.683 12.133 1 95.19 36 SER B C 1
ATOM 1646 O O . SER B 1 36 ? 8.828 1.863 11.07 1 95.19 36 SER B O 1
ATOM 1648 N N . SER B 1 37 ? 8.211 0.525 12.758 1 96.38 37 SER B N 1
ATOM 1649 C CA . SER B 1 37 ? 8.875 -0.635 12.172 1 96.38 37 SER B CA 1
ATOM 1650 C C . SER B 1 37 ? 8.203 -1.066 10.875 1 96.38 37 SER B C 1
ATOM 1652 O O . SER B 1 37 ? 8.797 -1.796 10.078 1 96.38 37 SER B O 1
ATOM 1654 N N . LEU B 1 38 ? 6.961 -0.607 10.625 1 97.25 38 LEU B N 1
ATOM 1655 C CA . LEU B 1 38 ? 6.219 -0.977 9.422 1 97.25 38 LEU B CA 1
ATOM 1656 C C . LEU B 1 38 ? 6.23 0.162 8.406 1 97.25 38 LEU B C 1
ATOM 1658 O O . LEU B 1 38 ? 6.344 -0.075 7.203 1 97.25 38 LEU B O 1
ATOM 1662 N N . CYS B 1 39 ? 6.145 1.38 8.891 1 97.75 39 CYS B N 1
ATOM 1663 C CA . CYS B 1 39 ? 5.984 2.477 7.945 1 97.75 39 CYS B CA 1
ATOM 1664 C C . CYS B 1 39 ? 7.285 3.25 7.781 1 97.75 39 CYS B C 1
ATOM 1666 O O . CYS B 1 39 ? 7.391 4.129 6.922 1 97.75 39 CYS B O 1
ATOM 1668 N N . GLY B 1 40 ? 8.281 2.912 8.617 1 97.44 40 GLY B N 1
ATOM 1669 C CA . GLY B 1 40 ? 9.586 3.549 8.484 1 97.44 40 GLY B CA 1
ATOM 1670 C C . GLY B 1 40 ? 9.797 4.688 9.461 1 97.44 40 GLY B C 1
ATOM 1671 O O . GLY B 1 40 ? 8.93 4.973 10.289 1 97.44 40 GLY B O 1
ATOM 1672 N N . TYR B 1 41 ? 11.016 5.285 9.336 1 97.5 41 TYR B N 1
ATOM 1673 C CA . TYR B 1 41 ? 11.445 6.363 10.219 1 97.5 41 TYR B CA 1
ATOM 1674 C C . TYR B 1 41 ? 11.758 7.629 9.43 1 97.5 41 TYR B C 1
ATOM 1676 O O . TYR B 1 41 ? 12.617 7.621 8.547 1 97.5 41 TYR B O 1
ATOM 1684 N N . ILE B 1 42 ? 11.008 8.688 9.773 1 98.19 42 ILE B N 1
ATOM 1685 C CA . ILE B 1 42 ? 11.367 9.969 9.172 1 98.19 42 ILE B CA 1
ATOM 1686 C C . ILE B 1 42 ? 12.672 10.477 9.781 1 98.19 42 ILE B C 1
ATOM 1688 O O . ILE B 1 42 ? 12.789 10.602 11 1 98.19 42 ILE B O 1
ATOM 1692 N N . VAL B 1 43 ? 13.648 10.812 8.938 1 97.12 43 VAL B N 1
ATOM 1693 C CA . VAL B 1 43 ? 14.953 11.164 9.477 1 97.12 43 VAL B CA 1
ATOM 1694 C C . VAL B 1 43 ? 15.289 12.609 9.133 1 97.12 43 VAL B C 1
ATOM 1696 O O . VAL B 1 43 ? 16.234 13.188 9.672 1 97.12 43 VAL B O 1
ATOM 1699 N N . GLU B 1 44 ? 14.547 13.18 8.211 1 97.19 44 GLU B N 1
ATOM 1700 C CA . GLU B 1 44 ? 14.703 14.578 7.824 1 97.19 44 GLU B CA 1
ATOM 1701 C C . GLU B 1 44 ? 13.375 15.164 7.34 1 97.19 44 GLU B C 1
ATOM 1703 O O . GLU B 1 44 ? 12.617 14.5 6.633 1 97.19 44 GLU B O 1
ATOM 1708 N N . ILE B 1 45 ? 13.055 16.359 7.758 1 97.19 45 ILE B N 1
ATOM 1709 C CA . ILE B 1 45 ? 11.922 17.078 7.207 1 97.19 45 ILE B CA 1
ATOM 1710 C C . ILE B 1 45 ? 12.336 18.516 6.875 1 97.19 45 ILE B C 1
ATOM 1712 O O . ILE B 1 45 ? 13.109 19.125 7.613 1 97.19 45 ILE B O 1
ATOM 1716 N N . ASP B 1 46 ? 11.961 18.969 5.758 1 95.44 46 ASP B N 1
ATOM 1717 C CA . ASP B 1 46 ? 12.125 20.344 5.301 1 95.44 46 ASP B CA 1
ATOM 1718 C C . ASP B 1 46 ? 10.875 20.828 4.559 1 95.44 46 ASP B C 1
ATOM 1720 O O . ASP B 1 46 ? 9.914 20.062 4.391 1 95.44 46 ASP B O 1
ATOM 1724 N N . LYS B 1 47 ? 10.906 22.125 4.176 1 93.69 47 LYS B N 1
ATOM 1725 C CA . LYS B 1 47 ? 9.789 22.641 3.381 1 93.69 47 LYS B CA 1
ATOM 1726 C C . LYS B 1 47 ? 9.648 21.859 2.074 1 93.69 47 LYS B C 1
ATOM 1728 O O . LYS B 1 47 ? 10.531 21.906 1.218 1 93.69 47 LYS B O 1
ATOM 1733 N N . ASN B 1 48 ? 8.633 21.109 1.934 1 95.81 48 ASN B N 1
ATOM 1734 C CA . ASN B 1 48 ? 8.25 20.391 0.727 1 95.81 48 ASN B CA 1
ATOM 1735 C C . ASN B 1 48 ? 9.18 19.203 0.462 1 95.81 48 ASN B C 1
ATOM 1737 O O . ASN B 1 48 ? 9.359 18.797 -0.687 1 95.81 48 ASN B O 1
ATOM 1741 N N . SER B 1 49 ? 9.844 18.766 1.515 1 98 49 SER B N 1
ATOM 1742 C CA . SER B 1 49 ? 10.711 17.609 1.322 1 98 49 SER B CA 1
ATOM 1743 C C . SER B 1 49 ? 10.883 16.812 2.619 1 98 49 SER B C 1
ATOM 1745 O O . SER B 1 49 ? 10.742 17.375 3.711 1 98 49 SER B O 1
ATOM 1747 N N . ALA B 1 50 ? 11.102 15.555 2.531 1 98.5 50 ALA B N 1
ATOM 1748 C CA . ALA B 1 50 ? 11.367 14.688 3.676 1 98.5 50 ALA B CA 1
ATOM 1749 C C . ALA B 1 50 ? 12.172 13.461 3.258 1 98.5 50 ALA B C 1
ATOM 1751 O O . ALA B 1 50 ? 12.188 13.086 2.082 1 98.5 50 ALA B O 1
ATOM 1752 N N . LYS B 1 51 ? 12.859 12.914 4.184 1 98.56 51 LYS B N 1
ATOM 1753 C CA . LYS B 1 51 ? 13.578 11.656 4.027 1 98.56 51 LYS B CA 1
ATOM 1754 C C . LYS B 1 51 ? 13.172 10.648 5.102 1 98.56 51 LYS B C 1
ATOM 1756 O O . LYS B 1 51 ? 12.961 11.016 6.258 1 98.56 51 LYS B O 1
ATOM 1761 N N . SER B 1 52 ? 13.094 9.422 4.738 1 98.25 52 SER B N 1
ATOM 1762 C CA . SER B 1 52 ? 12.789 8.352 5.688 1 98.25 52 SER B CA 1
ATOM 1763 C C . SER B 1 52 ? 13.555 7.078 5.352 1 98.25 52 SER B C 1
ATOM 1765 O O . SER B 1 52 ? 14.141 6.965 4.27 1 98.25 52 SER B O 1
ATOM 1767 N N . ILE B 1 53 ? 13.625 6.223 6.285 1 98.5 53 ILE B N 1
ATOM 1768 C CA . ILE B 1 53 ? 14.32 4.945 6.148 1 98.5 53 ILE B CA 1
ATOM 1769 C C . ILE B 1 53 ? 13.391 3.811 6.566 1 98.5 53 ILE B C 1
ATOM 1771 O O . ILE B 1 53 ? 12.703 3.906 7.586 1 98.5 53 ILE B O 1
ATOM 1775 N N . LEU B 1 54 ? 13.375 2.791 5.746 1 98.44 54 LEU B N 1
ATOM 1776 C CA . LEU B 1 54 ? 12.641 1.57 6.062 1 98.44 54 LEU B CA 1
ATOM 1777 C C . LEU B 1 54 ? 13.594 0.382 6.176 1 98.44 54 LEU B C 1
ATOM 1779 O O . LEU B 1 54 ? 14.266 0.027 5.211 1 98.44 54 LEU B O 1
ATOM 1783 N N . ASN B 1 55 ? 13.656 -0.153 7.34 1 98.19 55 ASN B N 1
ATOM 1784 C CA . ASN B 1 55 ? 14.328 -1.434 7.527 1 98.19 55 ASN B CA 1
ATOM 1785 C C . ASN B 1 55 ? 13.367 -2.605 7.328 1 98.19 55 ASN B C 1
ATOM 1787 O O . ASN B 1 55 ? 12.422 -2.777 8.102 1 98.19 55 ASN B O 1
ATOM 1791 N N . THR B 1 56 ? 13.633 -3.367 6.289 1 98.62 56 THR B N 1
ATOM 1792 C CA . THR B 1 56 ? 12.75 -4.508 6.07 1 98.62 56 THR B CA 1
ATOM 1793 C C . THR B 1 56 ? 12.852 -5.496 7.227 1 98.62 56 THR B C 1
ATOM 1795 O O . THR B 1 56 ? 13.914 -5.648 7.832 1 98.62 56 THR B O 1
ATOM 1798 N N . ASN B 1 57 ? 11.734 -6.117 7.543 1 98.31 57 ASN B N 1
ATOM 1799 C CA . ASN B 1 57 ? 11.703 -7.082 8.641 1 98.31 57 ASN B CA 1
ATOM 1800 C C . ASN B 1 57 ? 10.789 -8.258 8.328 1 98.31 57 ASN B C 1
ATOM 1802 O O . ASN B 1 57 ? 10.188 -8.32 7.254 1 98.31 57 ASN B O 1
ATOM 1806 N N . MET B 1 58 ? 10.664 -9.164 9.219 1 98.06 58 MET B N 1
ATOM 1807 C CA . MET B 1 58 ? 10.008 -10.445 9 1 98.06 58 MET B CA 1
ATOM 1808 C C . MET B 1 58 ? 8.516 -10.258 8.758 1 98.06 58 MET B C 1
ATOM 1810 O O . MET B 1 58 ? 7.887 -11.055 8.055 1 98.06 58 MET B O 1
ATOM 1814 N N . ASP B 1 59 ? 7.93 -9.188 9.273 1 97.44 59 ASP B N 1
ATOM 1815 C CA . ASP B 1 59 ? 6.492 -8.953 9.148 1 97.44 59 ASP B CA 1
ATOM 1816 C C . ASP B 1 59 ? 6.125 -8.531 7.727 1 97.44 59 ASP B C 1
ATOM 1818 O O . ASP B 1 59 ? 4.949 -8.539 7.355 1 97.44 59 ASP B O 1
ATOM 1822 N N . MET B 1 60 ? 7.145 -8.227 6.914 1 98.5 60 MET B N 1
ATOM 1823 C CA . MET B 1 60 ? 6.895 -7.617 5.609 1 98.5 60 MET B CA 1
ATOM 1824 C C . MET B 1 60 ? 6.98 -8.656 4.496 1 98.5 60 MET B C 1
ATOM 1826 O O . MET B 1 60 ? 6.703 -8.352 3.336 1 98.5 60 MET B O 1
ATOM 1830 N N . LYS B 1 61 ? 7.34 -9.844 4.852 1 98.69 61 LYS B N 1
ATOM 1831 C CA . LYS B 1 61 ? 7.531 -10.891 3.852 1 98.69 61 LYS B CA 1
ATOM 1832 C C . LYS B 1 61 ? 6.195 -11.328 3.26 1 98.69 61 LYS B C 1
ATOM 1834 O O . LYS B 1 61 ? 5.223 -11.523 3.988 1 98.69 61 LYS B O 1
ATOM 1839 N N . ILE B 1 62 ? 6.23 -11.508 1.956 1 98.62 62 ILE B N 1
ATOM 1840 C CA . ILE B 1 62 ? 5.031 -12.039 1.311 1 98.62 62 ILE B CA 1
ATOM 1841 C C . ILE B 1 62 ? 5.16 -13.547 1.139 1 98.62 62 ILE B C 1
ATOM 1843 O O . ILE B 1 62 ? 4.16 -14.25 0.988 1 98.62 62 ILE B O 1
ATOM 1847 N N . ASP B 1 63 ? 6.352 -14.086 1.127 1 98.44 63 ASP B N 1
ATOM 1848 C CA . ASP B 1 63 ? 6.555 -15.516 0.916 1 98.44 63 ASP B CA 1
ATOM 1849 C C . ASP B 1 63 ? 7.727 -16.031 1.748 1 98.44 63 ASP B C 1
ATOM 1851 O O . ASP B 1 63 ? 8.344 -15.273 2.498 1 98.44 63 ASP B O 1
ATOM 1855 N N . ASN B 1 64 ? 7.969 -17.297 1.668 1 98 64 ASN B N 1
ATOM 1856 C CA . ASN B 1 64 ? 8.992 -17.922 2.488 1 98 64 ASN B CA 1
ATOM 1857 C C . ASN B 1 64 ? 10.375 -17.781 1.869 1 98 64 ASN B C 1
ATOM 1859 O O . ASN B 1 64 ? 11.375 -18.203 2.457 1 98 64 ASN B O 1
ATOM 1863 N N . GLU B 1 65 ? 10.477 -17.141 0.718 1 98 65 GLU B N 1
ATOM 1864 C CA . GLU B 1 65 ? 11.773 -16.906 0.093 1 98 65 GLU B CA 1
ATOM 1865 C C . GLU B 1 65 ? 12.281 -15.5 0.381 1 98 65 GLU B C 1
ATOM 1867 O O . GLU B 1 65 ? 13.25 -15.047 -0.236 1 98 65 GLU B O 1
ATOM 1872 N N . ASN B 1 66 ? 11.609 -14.836 1.267 1 98.38 66 ASN B N 1
ATOM 1873 C CA . ASN B 1 66 ? 12.055 -13.586 1.871 1 98.38 66 ASN B CA 1
ATOM 1874 C C . ASN B 1 66 ? 11.766 -12.383 0.97 1 98.38 66 ASN B C 1
ATOM 1876 O O . ASN B 1 66 ? 12.414 -11.344 1.082 1 98.38 66 ASN B O 1
ATOM 1880 N N . LEU B 1 67 ? 10.836 -12.57 0.028 1 98.81 67 LEU B N 1
ATOM 1881 C CA . LEU B 1 67 ? 10.383 -11.438 -0.77 1 98.81 67 LEU B CA 1
ATOM 1882 C C . LEU B 1 67 ? 9.539 -10.484 0.072 1 98.81 67 LEU B C 1
ATOM 1884 O O . LEU B 1 67 ? 8.648 -10.914 0.806 1 98.81 67 LEU B O 1
ATOM 1888 N N . ILE B 1 68 ? 9.875 -9.18 -0.005 1 98.88 68 ILE B N 1
ATOM 1889 C CA . ILE B 1 68 ? 9.109 -8.164 0.707 1 98.88 68 ILE B CA 1
ATOM 1890 C C . ILE B 1 68 ? 7.875 -7.785 -0.11 1 98.88 68 ILE B C 1
ATOM 1892 O O . ILE B 1 68 ? 7.969 -7.574 -1.322 1 98.88 68 ILE B O 1
ATOM 1896 N N . ASP B 1 69 ? 6.738 -7.746 0.499 1 98.75 69 ASP B N 1
ATOM 1897 C CA . ASP B 1 69 ? 5.516 -7.289 -0.159 1 98.75 69 ASP B CA 1
ATOM 1898 C C . ASP B 1 69 ? 5.613 -5.809 -0.519 1 98.75 69 ASP B C 1
ATOM 1900 O O . ASP B 1 69 ? 5.953 -4.977 0.326 1 98.75 69 ASP B O 1
ATOM 1904 N N . VAL B 1 70 ? 5.273 -5.445 -1.687 1 98.69 70 VAL B N 1
ATOM 1905 C CA . VAL B 1 70 ? 5.426 -4.094 -2.217 1 98.69 70 VAL B CA 1
ATOM 1906 C C . VAL B 1 70 ? 4.516 -3.135 -1.458 1 98.69 70 VAL B C 1
ATOM 1908 O O . VAL B 1 70 ? 4.715 -1.918 -1.496 1 98.69 70 VAL B O 1
ATOM 1911 N N . SER B 1 71 ? 3.482 -3.629 -0.755 1 98.75 71 SER B N 1
ATOM 1912 C CA . SER B 1 71 ? 2.57 -2.775 -0 1 98.75 71 SER B CA 1
ATOM 1913 C C . SER B 1 71 ? 3.311 -1.986 1.073 1 98.75 71 SER B C 1
ATOM 1915 O O . SER B 1 71 ? 2.928 -0.861 1.398 1 98.75 71 SER B O 1
ATOM 1917 N N . PHE B 1 72 ? 4.379 -2.547 1.563 1 98.81 72 PHE B N 1
ATOM 1918 C CA . PHE B 1 72 ? 5.121 -1.86 2.613 1 98.81 72 PHE B CA 1
ATOM 1919 C C . PHE B 1 72 ? 5.988 -0.751 2.025 1 98.81 72 PHE B C 1
ATOM 1921 O O . PHE B 1 72 ? 6.281 0.236 2.701 1 98.81 72 PHE B O 1
ATOM 1928 N N . LEU B 1 73 ? 6.43 -0.926 0.754 1 98.94 73 LEU B N 1
ATOM 1929 C CA . LEU B 1 73 ? 7.039 0.206 0.063 1 98.94 73 LEU B CA 1
ATOM 1930 C C . LEU B 1 73 ? 6.035 1.342 -0.106 1 98.94 73 LEU B C 1
ATOM 1932 O O . LEU B 1 73 ? 6.359 2.506 0.143 1 98.94 73 LEU B O 1
ATOM 1936 N N . PHE B 1 74 ? 4.871 0.979 -0.536 1 98.94 74 PHE B N 1
ATOM 1937 C CA . PHE B 1 74 ? 3.785 1.943 -0.676 1 98.94 74 PHE B CA 1
ATOM 1938 C C . PHE B 1 74 ? 3.553 2.691 0.631 1 98.94 74 PHE B C 1
ATOM 1940 O O . PHE B 1 74 ? 3.49 3.922 0.645 1 98.94 74 PHE B O 1
ATOM 1947 N N . MET B 1 75 ? 3.436 2.02 1.703 1 98.88 75 MET B N 1
ATOM 1948 C CA . MET B 1 75 ? 3.135 2.584 3.016 1 98.88 75 MET B CA 1
ATOM 1949 C C . MET B 1 75 ? 4.238 3.535 3.465 1 98.88 75 MET B C 1
ATOM 1951 O O . MET B 1 75 ? 3.965 4.668 3.863 1 98.88 75 MET B O 1
ATOM 1955 N N . ALA B 1 76 ? 5.488 3.027 3.402 1 98.88 76 ALA B N 1
ATOM 1956 C CA . ALA B 1 76 ? 6.629 3.84 3.826 1 98.88 76 ALA B CA 1
ATOM 1957 C C . ALA B 1 76 ? 6.734 5.113 2.99 1 98.88 76 ALA B C 1
ATOM 1959 O O . ALA B 1 76 ? 6.973 6.195 3.527 1 98.88 76 ALA B O 1
ATOM 1960 N N . ALA B 1 77 ? 6.516 4.945 1.71 1 98.94 77 ALA B N 1
ATOM 1961 C CA . ALA B 1 77 ? 6.57 6.094 0.806 1 98.94 77 ALA B CA 1
ATOM 1962 C C . ALA B 1 77 ? 5.441 7.078 1.1 1 98.94 77 ALA B C 1
ATOM 1964 O O . ALA B 1 77 ? 5.645 8.289 1.077 1 98.94 77 ALA B O 1
ATOM 1965 N N . ASN B 1 78 ? 4.242 6.559 1.365 1 98.94 78 ASN B N 1
ATOM 1966 C CA . ASN B 1 78 ? 3.115 7.41 1.718 1 98.94 78 ASN B CA 1
ATOM 1967 C C . ASN B 1 78 ? 3.398 8.227 2.977 1 98.94 78 ASN B C 1
ATOM 1969 O O . ASN B 1 78 ? 3.121 9.43 3.021 1 98.94 78 ASN B O 1
ATOM 1973 N N . TYR B 1 79 ? 3.953 7.582 3.928 1 98.75 79 TYR B N 1
ATOM 1974 C CA . TYR B 1 79 ? 4.324 8.234 5.176 1 98.75 79 TYR B CA 1
ATOM 1975 C C . TYR B 1 79 ? 5.336 9.344 4.93 1 98.75 79 TYR B C 1
ATOM 1977 O O . TYR B 1 79 ? 5.207 10.445 5.484 1 98.75 79 TYR B O 1
ATOM 1985 N N . CYS B 1 80 ? 6.293 9.07 4.105 1 98.88 80 CYS B N 1
ATOM 1986 C CA . CYS B 1 80 ? 7.305 10.062 3.746 1 98.88 80 CYS B CA 1
ATOM 1987 C C . CYS B 1 80 ? 6.676 11.242 3.018 1 98.88 80 CYS B C 1
ATOM 1989 O O . CYS B 1 80 ? 7.035 12.398 3.27 1 98.88 80 CYS B O 1
ATOM 1991 N N . ALA B 1 81 ? 5.758 10.961 2.135 1 98.81 81 ALA B N 1
ATOM 1992 C CA . ALA B 1 81 ? 5.059 12.008 1.401 1 98.81 81 ALA B CA 1
ATOM 1993 C C . ALA B 1 81 ? 4.273 12.914 2.35 1 98.81 81 ALA B C 1
ATOM 1995 O O . ALA B 1 81 ? 4.281 14.141 2.199 1 98.81 81 ALA B O 1
ATOM 1996 N N . TYR B 1 82 ? 3.59 12.297 3.305 1 98.62 82 TYR B N 1
ATOM 1997 C CA . TYR B 1 82 ? 2.873 13.07 4.309 1 98.62 82 TYR B CA 1
ATOM 1998 C C . TYR B 1 82 ? 3.82 14.008 5.051 1 98.62 82 TYR B C 1
ATOM 2000 O O . TYR B 1 82 ? 3.498 15.18 5.27 1 98.62 82 TYR B O 1
ATOM 2008 N N . ALA B 1 83 ? 5.004 13.547 5.383 1 98.38 83 ALA B N 1
ATOM 2009 C CA . ALA B 1 83 ? 5.984 14.328 6.129 1 98.38 83 ALA B CA 1
ATOM 2010 C C . ALA B 1 83 ? 6.492 15.508 5.297 1 98.38 83 ALA B C 1
ATOM 2012 O O . ALA B 1 83 ? 6.797 16.578 5.84 1 98.38 83 ALA B O 1
ATOM 2013 N N . ALA B 1 84 ? 6.574 15.336 4.008 1 98.06 84 ALA B N 1
ATOM 2014 C CA . ALA B 1 84 ? 7.027 16.406 3.121 1 98.06 84 ALA B CA 1
ATOM 2015 C C . ALA B 1 84 ? 6.039 17.562 3.107 1 98.06 84 ALA B C 1
ATOM 2017 O O . ALA B 1 84 ? 6.43 18.719 2.947 1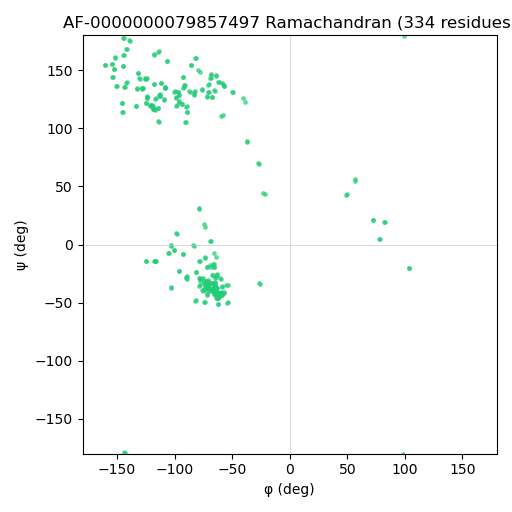 98.06 84 ALA B O 1
ATOM 2018 N N . ILE B 1 85 ? 4.801 17.234 3.188 1 97 85 ILE B N 1
ATOM 2019 C CA . ILE B 1 85 ? 3.76 18.25 3.25 1 97 85 ILE B CA 1
ATOM 2020 C C . ILE B 1 85 ? 3.625 18.766 4.684 1 97 85 ILE B C 1
ATOM 2022 O O . ILE B 1 85 ? 3.619 19.984 4.918 1 97 85 ILE B O 1
ATOM 2026 N N . ASN B 1 86 ? 3.553 17.875 5.594 1 97 86 ASN B N 1
ATOM 2027 C CA . ASN B 1 86 ? 3.537 18.078 7.039 1 97 86 ASN B CA 1
ATOM 2028 C C . ASN B 1 86 ? 2.412 19 7.473 1 97 86 ASN B C 1
ATOM 2030 O O . ASN B 1 86 ? 2.654 20.016 8.148 1 97 86 ASN B O 1
ATOM 2034 N N . GLU B 1 87 ? 1.22 18.734 7.141 1 96.75 87 GLU B N 1
ATOM 2035 C CA . GLU B 1 87 ? -0.001 19.391 7.594 1 96.75 87 GLU B CA 1
ATOM 2036 C C . GLU B 1 87 ? -0.858 18.438 8.438 1 96.75 87 GLU B C 1
ATOM 2038 O O . GLU B 1 87 ? -0.666 17.234 8.406 1 96.75 87 GLU B O 1
ATOM 2043 N N . LYS B 1 88 ? -1.772 18.906 9.086 1 97.94 88 LYS B N 1
ATO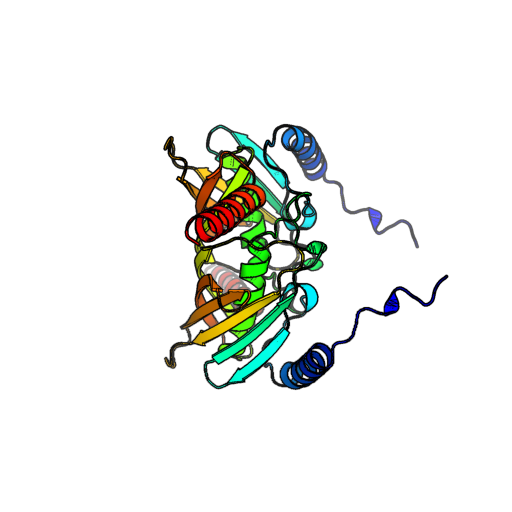M 2044 C CA . LYS B 1 88 ? -2.467 18.188 10.148 1 97.94 88 LYS B CA 1
ATOM 2045 C C . LYS B 1 88 ? -3.393 17.125 9.57 1 97.94 88 LYS B C 1
ATOM 2047 O O . LYS B 1 88 ? -3.43 15.992 10.055 1 97.94 88 LYS B O 1
ATOM 2052 N N . TYR B 1 89 ? -4.227 17.5 8.594 1 98.44 89 TYR B N 1
ATOM 2053 C CA . TYR B 1 89 ? -5.207 16.594 8.008 1 98.44 89 TYR B CA 1
ATOM 2054 C C . TYR B 1 89 ? -4.879 16.312 6.547 1 98.44 89 TYR B C 1
ATOM 2056 O O . TYR B 1 89 ? -5.102 17.156 5.676 1 98.44 89 TYR B O 1
ATOM 2064 N N . LEU B 1 90 ? -4.387 15.125 6.316 1 98.44 90 LEU B N 1
ATOM 206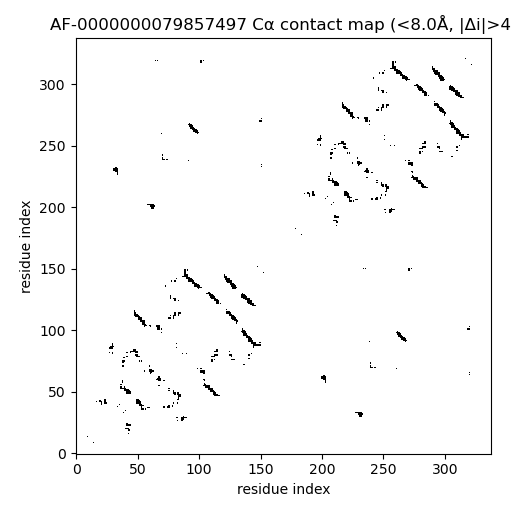5 C CA . LEU B 1 90 ? -3.953 14.703 4.988 1 98.44 90 LEU B CA 1
ATOM 2066 C C . LEU B 1 90 ? -4.656 13.414 4.566 1 98.44 90 LEU B C 1
ATOM 2068 O O . LEU B 1 90 ? -4.879 12.523 5.395 1 98.44 90 LEU B O 1
ATOM 2072 N N . VAL B 1 91 ? -4.984 13.305 3.34 1 98.56 91 VAL B N 1
ATOM 2073 C CA . VAL B 1 91 ? -5.469 12.039 2.785 1 98.56 91 VAL B CA 1
ATOM 2074 C C . VAL B 1 91 ? -4.914 11.852 1.375 1 98.56 91 VAL B C 1
ATOM 2076 O O . VAL B 1 91 ? -4.82 12.805 0.604 1 98.56 91 VAL B O 1
ATOM 2079 N N . THR B 1 92 ? -4.539 10.688 1.075 1 98.81 92 THR B N 1
ATOM 2080 C CA . THR B 1 92 ? -4.086 10.336 -0.265 1 98.81 92 THR B CA 1
ATOM 2081 C C . THR B 1 92 ? -5.273 10.023 -1.173 1 98.81 92 THR B C 1
ATOM 2083 O O . THR B 1 92 ? -6.125 9.195 -0.83 1 98.81 92 THR B O 1
ATOM 2086 N N . ILE B 1 93 ? -5.293 10.672 -2.35 1 98.75 93 ILE B N 1
ATOM 2087 C CA . ILE B 1 93 ? -6.461 10.477 -3.207 1 98.75 93 ILE B CA 1
ATOM 2088 C C . ILE B 1 93 ? -6.039 9.797 -4.508 1 98.75 93 ILE B C 1
ATOM 2090 O O . ILE B 1 93 ? -6.887 9.312 -5.262 1 98.75 93 ILE B O 1
ATOM 2094 N N . GLY B 1 94 ? -4.785 9.742 -4.832 1 98.81 94 GLY B N 1
ATOM 2095 C CA . GLY B 1 94 ? -4.277 9.094 -6.031 1 98.81 94 GLY B CA 1
ATOM 2096 C C . GLY B 1 94 ? -2.799 8.766 -5.953 1 98.81 94 GLY B C 1
ATOM 2097 O O . GLY B 1 94 ? -2.053 9.406 -5.215 1 98.81 94 GLY B O 1
ATOM 2098 N N . VAL B 1 95 ? -2.42 7.758 -6.719 1 98.81 95 VAL B N 1
ATOM 2099 C CA . VAL B 1 95 ? -1.006 7.406 -6.742 1 98.81 95 VAL B CA 1
ATOM 2100 C C . VAL B 1 95 ? -0.663 6.73 -8.07 1 98.81 95 VAL B C 1
ATOM 2102 O O . VAL B 1 95 ? -1.469 5.973 -8.617 1 98.81 95 VAL B O 1
ATOM 2105 N N . LYS B 1 96 ? 0.488 7 -8.539 1 98.88 96 LYS B N 1
ATOM 2106 C CA . LYS B 1 96 ? 1.137 6.254 -9.609 1 98.88 96 LYS B CA 1
ATOM 2107 C C . LYS B 1 96 ? 2.5 5.73 -9.172 1 98.88 96 LYS B C 1
ATOM 2109 O O . LYS B 1 96 ? 3.348 6.496 -8.711 1 98.88 96 LYS B O 1
ATOM 2114 N N . ILE B 1 97 ? 2.686 4.453 -9.344 1 98.94 97 ILE B N 1
ATOM 2115 C CA . ILE B 1 97 ? 3.893 3.855 -8.789 1 98.94 97 ILE B CA 1
ATOM 2116 C C . ILE B 1 97 ? 4.594 3.014 -9.852 1 98.94 97 ILE B C 1
ATOM 2118 O O . ILE B 1 97 ? 3.941 2.309 -10.625 1 98.94 97 ILE B O 1
ATOM 2122 N N . SER B 1 98 ? 5.91 3.053 -9.828 1 98.94 98 SER B N 1
ATOM 2123 C CA . SER B 1 98 ? 6.773 2.096 -10.516 1 98.94 98 SER B CA 1
ATOM 2124 C C . SER B 1 98 ? 7.648 1.333 -9.531 1 98.94 98 SER B C 1
ATOM 2126 O O . SER B 1 98 ? 8.453 1.933 -8.812 1 98.94 98 SER B O 1
ATOM 2128 N N . PHE B 1 99 ? 7.445 0.037 -9.469 1 98.88 99 PHE B N 1
ATOM 2129 C CA . PHE B 1 99 ? 8.359 -0.847 -8.758 1 98.88 99 PHE B CA 1
ATOM 2130 C C . PHE B 1 99 ? 9.453 -1.362 -9.695 1 98.88 99 PHE B C 1
ATOM 2132 O O . PHE B 1 99 ? 9.219 -2.293 -10.469 1 98.88 99 PHE B O 1
ATOM 2139 N N . LEU B 1 100 ? 10.664 -0.824 -9.555 1 98.69 100 LEU B N 1
ATOM 2140 C CA . LEU B 1 100 ? 11.734 -1.077 -10.508 1 98.69 100 LEU B CA 1
ATOM 2141 C C . LEU B 1 100 ? 12.547 -2.307 -10.109 1 98.69 100 LEU B C 1
ATOM 2143 O O . LEU B 1 100 ? 13.195 -2.93 -10.953 1 98.69 100 LEU B O 1
ATOM 2147 N N . ALA B 1 101 ? 12.586 -2.594 -8.852 1 98.31 101 ALA B N 1
ATOM 2148 C CA . ALA B 1 101 ? 13.18 -3.801 -8.281 1 98.31 101 ALA B CA 1
ATOM 2149 C C . ALA B 1 101 ? 12.5 -4.176 -6.965 1 98.31 101 ALA B C 1
ATOM 2151 O O . ALA B 1 101 ? 11.812 -3.352 -6.355 1 98.31 101 ALA B O 1
ATOM 2152 N N . HIS B 1 102 ? 12.648 -5.383 -6.559 1 98.75 102 HIS B N 1
ATOM 2153 C CA . HIS B 1 102 ? 11.922 -5.906 -5.406 1 98.75 102 HIS B CA 1
ATOM 2154 C C . HIS B 1 102 ? 12.883 -6.285 -4.281 1 98.75 102 HIS B C 1
ATOM 2156 O O . HIS B 1 102 ? 13.789 -7.094 -4.48 1 98.75 102 HIS B O 1
ATOM 2162 N N . PRO B 1 103 ? 12.617 -5.734 -3.113 1 98.75 103 PRO B N 1
ATOM 2163 C CA . PRO B 1 103 ? 13.555 -5.953 -2.01 1 98.75 103 PRO B CA 1
ATOM 2164 C C . PRO B 1 103 ? 13.336 -7.289 -1.305 1 98.75 103 PRO B C 1
ATOM 2166 O O . PRO B 1 103 ? 12.266 -7.891 -1.432 1 98.75 103 PRO B O 1
ATOM 2169 N N . LYS B 1 104 ? 14.344 -7.723 -0.603 1 98.69 104 LYS B N 1
ATOM 2170 C CA . LYS B 1 104 ? 14.297 -8.914 0.245 1 98.69 104 LYS B CA 1
ATOM 2171 C C . LYS B 1 104 ? 14.539 -8.555 1.708 1 98.69 104 LYS B C 1
ATOM 2173 O O . LYS B 1 104 ? 15 -7.449 2.014 1 98.69 104 LYS B O 1
ATOM 2178 N N . LEU B 1 105 ? 14.164 -9.516 2.537 1 98.69 105 LEU B N 1
ATOM 2179 C CA . LEU B 1 105 ? 14.469 -9.352 3.955 1 98.69 105 LEU B CA 1
ATOM 2180 C C . LEU B 1 105 ? 15.93 -8.961 4.16 1 98.69 105 LEU B C 1
ATOM 2182 O O . LEU B 1 105 ? 16.828 -9.539 3.533 1 98.69 105 LEU B O 1
ATOM 2186 N N . GLY B 1 106 ? 16.141 -7.918 4.977 1 98.44 106 GLY B N 1
ATOM 2187 C CA . GLY B 1 106 ? 17.484 -7.453 5.246 1 98.44 106 GLY B CA 1
ATOM 2188 C C . GLY B 1 106 ? 17.844 -6.184 4.496 1 98.44 106 GLY B C 1
ATOM 2189 O O . GLY B 1 106 ? 18.797 -5.488 4.855 1 98.44 106 GLY B O 1
ATOM 2190 N N . ASP B 1 107 ? 17.141 -5.875 3.445 1 98.62 107 ASP B N 1
ATOM 2191 C CA . ASP B 1 107 ? 17.375 -4.645 2.701 1 98.62 107 ASP B CA 1
ATOM 2192 C C . ASP B 1 107 ? 16.969 -3.42 3.516 1 98.62 107 ASP B C 1
ATOM 2194 O O . ASP B 1 107 ? 16.016 -3.484 4.305 1 98.62 107 ASP B O 1
ATOM 2198 N N . VAL B 1 108 ? 17.719 -2.369 3.379 1 98.62 108 VAL B N 1
ATOM 2199 C CA . VAL B 1 108 ? 17.391 -1.057 3.922 1 98.62 108 VAL B CA 1
ATOM 2200 C C . VAL B 1 108 ? 17.031 -0.102 2.785 1 98.62 108 VAL B C 1
ATOM 2202 O O . VAL B 1 108 ? 17.828 0.105 1.867 1 98.62 108 VAL B O 1
ATOM 2205 N N . ILE B 1 109 ? 15.859 0.493 2.871 1 98.88 109 ILE B N 1
ATOM 2206 C CA . ILE B 1 109 ? 15.383 1.34 1.784 1 98.88 109 ILE B CA 1
ATOM 2207 C C . ILE B 1 109 ? 15.328 2.795 2.246 1 98.88 109 ILE B C 1
ATOM 2209 O O . ILE B 1 109 ? 14.734 3.104 3.281 1 98.88 109 ILE B O 1
ATOM 2213 N N . ASP B 1 110 ? 15.945 3.652 1.486 1 98.81 110 ASP B N 1
ATOM 2214 C CA . ASP B 1 110 ? 15.883 5.094 1.705 1 98.81 110 ASP B CA 1
ATOM 2215 C C . ASP B 1 110 ? 14.812 5.738 0.818 1 98.81 110 ASP B C 1
ATOM 2217 O O . ASP B 1 110 ? 14.781 5.492 -0.39 1 98.81 110 ASP B O 1
ATOM 2221 N N . PHE B 1 111 ? 13.969 6.488 1.428 1 98.88 111 PHE B N 1
ATOM 2222 C CA . PHE B 1 111 ? 12.969 7.215 0.656 1 98.88 111 PHE B CA 1
ATOM 2223 C C . PHE B 1 111 ? 13.227 8.719 0.704 1 98.88 111 PHE B C 1
ATOM 2225 O O . PHE B 1 111 ? 13.594 9.258 1.751 1 98.88 111 PHE B O 1
ATOM 2232 N N . VAL B 1 112 ? 13.055 9.383 -0.409 1 98.94 112 VAL B N 1
ATOM 2233 C CA . VAL B 1 112 ? 13.086 10.836 -0.512 1 98.94 112 VAL B CA 1
ATOM 2234 C C . VAL B 1 112 ? 11.789 11.336 -1.151 1 98.94 112 VAL B C 1
ATOM 2236 O O . VAL B 1 112 ? 11.445 10.922 -2.262 1 98.94 112 VAL B O 1
ATOM 2239 N N . ALA B 1 113 ? 11.117 12.172 -0.422 1 98.88 113 ALA B N 1
ATOM 2240 C CA . ALA B 1 113 ? 9.883 12.773 -0.91 1 98.88 113 ALA B CA 1
ATOM 2241 C C . ALA B 1 113 ? 10.078 14.258 -1.228 1 98.88 113 ALA B C 1
ATOM 2243 O O . ALA B 1 113 ? 10.727 14.977 -0.464 1 98.88 113 ALA B O 1
ATOM 2244 N N . THR B 1 114 ? 9.539 14.664 -2.379 1 98.44 114 THR B N 1
ATOM 2245 C CA . THR B 1 114 ? 9.57 16.062 -2.777 1 98.44 114 THR B CA 1
ATOM 2246 C C . THR B 1 114 ? 8.195 16.516 -3.273 1 98.44 114 THR B C 1
ATOM 2248 O O . THR B 1 114 ? 7.641 15.922 -4.199 1 98.44 114 THR B O 1
ATOM 2251 N N . SER B 1 115 ? 7.648 17.453 -2.635 1 95.81 115 SER B N 1
ATOM 2252 C CA . SER B 1 115 ? 6.355 18.016 -3.025 1 95.81 115 SER B CA 1
ATOM 2253 C C . SER B 1 115 ? 6.531 19.219 -3.949 1 95.81 115 SER B C 1
ATOM 2255 O O . SER B 1 115 ? 7.461 20 -3.783 1 95.81 115 SER B O 1
ATOM 2257 N N . ASN B 1 116 ? 5.551 19.25 -4.863 1 87.75 116 ASN B N 1
ATOM 2258 C CA . ASN B 1 116 ? 5.539 20.438 -5.703 1 87.75 116 ASN B CA 1
ATOM 2259 C C . ASN B 1 116 ? 5.164 21.688 -4.902 1 87.75 116 ASN B C 1
ATOM 2261 O O . ASN B 1 116 ? 4.496 21.594 -3.873 1 87.75 116 ASN B O 1
ATOM 2265 N N . PHE B 1 117 ? 5.738 22.844 -5.246 1 76.12 117 PHE B N 1
ATOM 2266 C CA . PHE B 1 117 ? 5.641 24.094 -4.512 1 76.12 117 PHE B CA 1
ATOM 2267 C C . PHE B 1 117 ? 4.305 24.781 -4.777 1 76.12 117 PHE B C 1
ATOM 2269 O O . PHE B 1 117 ? 4.168 25.984 -4.574 1 76.12 117 PHE B O 1
ATOM 2276 N N . GLU B 1 118 ? 3.381 23.969 -4.988 1 75.5 118 GLU B N 1
ATOM 2277 C CA . GLU B 1 118 ? 2.109 24.641 -5.25 1 75.5 118 GLU B CA 1
ATOM 2278 C C . GLU B 1 118 ? 1.308 24.812 -3.965 1 75.5 118 GLU B C 1
ATOM 2280 O O . GLU B 1 118 ? 1.37 23.984 -3.064 1 75.5 118 GLU B O 1
ATOM 2285 N N . GLU B 1 119 ? 0.781 25.984 -3.805 1 78.06 119 GLU B N 1
ATOM 2286 C CA . GLU B 1 119 ? -0.047 26.328 -2.652 1 78.06 119 GLU B CA 1
ATOM 2287 C C . GLU B 1 119 ? -1.433 25.703 -2.762 1 78.06 119 GLU B C 1
ATOM 2289 O O . GLU B 1 119 ? -2.299 25.953 -1.92 1 78.06 119 GLU B O 1
ATOM 2294 N N . SER B 1 120 ? -1.575 24.781 -3.539 1 87.5 120 SER B N 1
ATOM 2295 C CA . SER B 1 120 ? -2.869 24.125 -3.721 1 87.5 120 SER B CA 1
ATOM 2296 C C . SER B 1 120 ? -3.148 23.125 -2.602 1 87.5 120 SER B C 1
ATOM 2298 O O . SER B 1 120 ? -2.221 22.609 -1.978 1 87.5 120 SER B O 1
ATOM 2300 N N . LYS B 1 121 ? -4.48 22.953 -2.293 1 94.56 121 LYS B N 1
ATOM 2301 C CA . LYS B 1 121 ? -4.902 21.953 -1.327 1 94.56 121 LYS B CA 1
ATOM 2302 C C . LYS B 1 121 ? -4.594 20.547 -1.832 1 94.56 121 LYS B C 1
ATOM 2304 O O . LYS B 1 121 ? -4.469 19.609 -1.039 1 94.56 121 LYS B O 1
ATOM 2309 N N . LYS B 1 122 ? -4.594 20.438 -3.041 1 95.94 122 LYS B N 1
ATOM 2310 C CA . LYS B 1 122 ? -4.148 19.188 -3.66 1 95.94 122 LYS B CA 1
ATOM 2311 C C . LYS B 1 122 ? -2.666 19.25 -4.016 1 95.94 122 LYS B C 1
ATOM 2313 O O . LYS B 1 122 ? -2.25 20.078 -4.82 1 95.94 122 LYS B O 1
ATOM 2318 N N . ARG B 1 123 ? -1.847 18.328 -3.453 1 97 123 ARG B N 1
ATOM 2319 C CA . ARG B 1 123 ? -0.402 18.328 -3.658 1 97 123 ARG B CA 1
ATOM 2320 C C . ARG B 1 123 ? 0.052 17.047 -4.359 1 97 123 ARG B C 1
ATOM 2322 O O . ARG B 1 123 ? -0.456 15.961 -4.074 1 97 123 ARG B O 1
ATOM 2329 N N . GLU B 1 124 ? 0.949 17.297 -5.266 1 97.75 124 GLU B N 1
ATOM 2330 C CA . GLU B 1 124 ? 1.659 16.156 -5.84 1 97.75 124 GLU B CA 1
ATOM 2331 C C . GLU B 1 124 ? 3.027 15.977 -5.188 1 97.75 124 GLU B C 1
ATOM 2333 O O . GLU B 1 124 ? 3.812 16.922 -5.105 1 97.75 124 GLU B O 1
ATOM 2338 N N . VAL B 1 125 ? 3.283 14.805 -4.695 1 98.5 125 VAL B N 1
ATOM 2339 C CA . VAL B 1 125 ? 4.551 14.5 -4.043 1 98.5 125 VAL B CA 1
ATOM 2340 C C . VAL B 1 125 ? 5.23 13.336 -4.762 1 98.5 125 VAL B C 1
ATOM 2342 O O . VAL B 1 125 ? 4.68 12.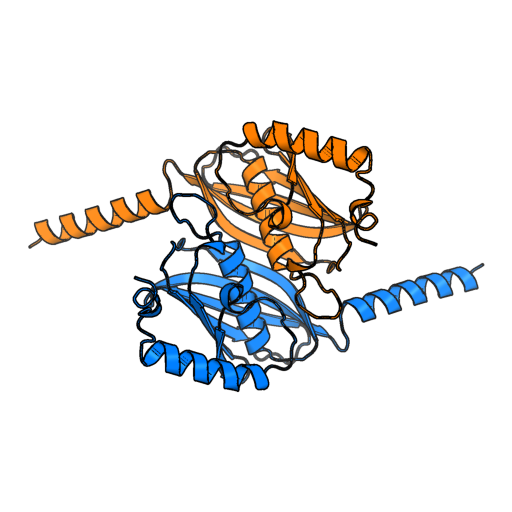227 -4.82 1 98.5 125 VAL B O 1
ATOM 2345 N N . ARG B 1 126 ? 6.41 13.609 -5.262 1 98.81 126 ARG B N 1
ATOM 2346 C CA . ARG B 1 126 ? 7.203 12.508 -5.801 1 98.81 126 ARG B CA 1
ATOM 2347 C C . ARG B 1 126 ? 8.039 11.844 -4.711 1 98.81 126 ARG B C 1
ATOM 2349 O O . ARG B 1 126 ? 8.672 12.531 -3.906 1 98.81 126 ARG B O 1
ATOM 2356 N N . VAL B 1 127 ? 8.023 10.516 -4.613 1 98.94 127 VAL B N 1
ATOM 2357 C CA . VAL B 1 127 ? 8.812 9.758 -3.643 1 98.94 127 VAL B CA 1
ATOM 2358 C C . VAL B 1 127 ? 9.688 8.742 -4.371 1 98.94 127 VAL B C 1
ATOM 2360 O O . VAL B 1 127 ? 9.195 7.961 -5.184 1 98.94 127 VAL B O 1
ATOM 2363 N N . VAL B 1 128 ? 10.969 8.82 -4.078 1 98.94 128 VAL B N 1
ATOM 2364 C CA . VAL B 1 128 ? 11.938 7.895 -4.656 1 98.94 128 VAL B CA 1
ATOM 2365 C C . VAL B 1 128 ? 12.516 7.004 -3.561 1 98.94 128 VAL B C 1
ATOM 2367 O O . VAL B 1 128 ? 12.906 7.488 -2.496 1 98.94 128 VAL B O 1
ATOM 2370 N N . GLY B 1 129 ? 12.508 5.668 -3.758 1 98.94 129 GLY B N 1
ATOM 2371 C CA . GLY B 1 129 ? 13.125 4.707 -2.855 1 98.94 129 GLY B CA 1
ATOM 2372 C C . GLY B 1 129 ? 14.383 4.082 -3.424 1 98.94 129 GLY B C 1
ATOM 2373 O O . GLY B 1 129 ? 14.43 3.725 -4.605 1 98.94 129 GLY B O 1
ATOM 2374 N N . THR B 1 130 ? 15.422 3.996 -2.633 1 98.94 130 THR B N 1
ATOM 2375 C CA . THR B 1 130 ? 16.688 3.445 -3.088 1 98.94 130 THR B CA 1
ATOM 2376 C C . THR B 1 130 ? 17.219 2.42 -2.09 1 98.94 130 THR B C 1
ATOM 2378 O O . THR B 1 130 ? 16.922 2.496 -0.896 1 98.94 130 THR B O 1
ATOM 2381 N N . ILE B 1 131 ? 17.906 1.427 -2.564 1 98.75 131 ILE B N 1
ATOM 2382 C CA . ILE B 1 131 ? 18.75 0.531 -1.786 1 98.75 131 ILE B CA 1
ATOM 2383 C C . ILE B 1 131 ? 20.219 0.718 -2.195 1 98.75 131 ILE B C 1
ATOM 2385 O O . ILE B 1 131 ? 20.578 0.485 -3.35 1 98.75 131 ILE B O 1
ATOM 2389 N N . LYS B 1 132 ? 21.062 1.15 -1.283 1 96.94 132 LYS B N 1
ATOM 2390 C CA . LYS B 1 132 ? 22.469 1.42 -1.59 1 96.94 132 LYS B CA 1
ATOM 2391 C C . LYS B 1 132 ? 22.594 2.289 -2.838 1 96.94 132 LYS B C 1
ATOM 2393 O O . LYS B 1 132 ? 23.328 1.939 -3.771 1 96.94 132 LYS B O 1
ATOM 2398 N N . ASP B 1 133 ? 21.75 3.324 -2.949 1 97.19 133 ASP B N 1
ATOM 2399 C CA . ASP B 1 133 ? 21.797 4.395 -3.939 1 97.19 133 ASP B CA 1
ATOM 2400 C C . ASP B 1 133 ? 21.25 3.918 -5.285 1 97.19 133 ASP B C 1
ATOM 2402 O O . ASP B 1 133 ? 21.328 4.641 -6.281 1 97.19 133 ASP B O 1
ATOM 2406 N N . ILE B 1 134 ? 20.734 2.67 -5.293 1 98.06 134 ILE B N 1
ATOM 2407 C CA . ILE B 1 134 ? 20.078 2.178 -6.504 1 98.06 134 ILE B CA 1
ATOM 2408 C C . ILE B 1 134 ? 18.562 2.385 -6.398 1 98.06 134 ILE B C 1
ATOM 2410 O O . ILE B 1 134 ? 17.938 1.91 -5.453 1 98.06 134 ILE B O 1
ATOM 2414 N N . LYS B 1 135 ? 18.078 3.084 -7.371 1 98.88 135 LYS B N 1
ATOM 2415 C CA . LYS B 1 135 ? 16.641 3.369 -7.375 1 98.88 135 LYS B CA 1
ATOM 2416 C C . LYS B 1 135 ? 15.828 2.1 -7.605 1 98.88 135 LYS B C 1
ATOM 2418 O O . LYS B 1 135 ? 16.031 1.401 -8.602 1 98.88 135 LYS B O 1
ATOM 2423 N N . ILE B 1 136 ? 14.844 1.796 -6.719 1 98.88 136 ILE B N 1
ATOM 2424 C CA . ILE B 1 136 ? 14.047 0.584 -6.867 1 98.88 136 ILE B CA 1
ATOM 2425 C C . ILE B 1 136 ? 12.562 0.946 -6.895 1 98.88 136 ILE B C 1
ATOM 2427 O O . ILE B 1 136 ? 11.719 0.108 -7.223 1 98.88 136 ILE B O 1
ATOM 2431 N N . PHE B 1 137 ? 12.234 2.113 -6.527 1 98.94 137 PHE B N 1
ATOM 2432 C CA . PHE B 1 137 ? 10.867 2.59 -6.367 1 98.94 137 PHE B CA 1
ATOM 2433 C C . PHE B 1 137 ? 10.742 4.047 -6.797 1 98.94 137 PHE B C 1
ATOM 2435 O O . PHE B 1 137 ? 11.602 4.871 -6.465 1 98.94 137 PHE B O 1
ATOM 2442 N N . ASP B 1 138 ? 9.695 4.418 -7.555 1 98.94 138 ASP B N 1
ATOM 2443 C CA . ASP B 1 138 ? 9.375 5.773 -7.996 1 98.94 138 ASP B CA 1
ATOM 2444 C C . ASP B 1 138 ? 7.863 5.988 -8.062 1 98.94 138 ASP B C 1
ATOM 2446 O O . ASP B 1 138 ? 7.16 5.27 -8.781 1 98.94 138 ASP B O 1
ATOM 2450 N N . ALA B 1 139 ? 7.375 6.957 -7.324 1 98.94 139 ALA B N 1
ATOM 2451 C CA . ALA B 1 139 ? 5.926 7.133 -7.254 1 98.94 139 ALA B CA 1
ATOM 2452 C C . ALA B 1 139 ? 5.555 8.609 -7.16 1 98.94 139 ALA B C 1
ATOM 2454 O O . ALA B 1 139 ? 6.355 9.43 -6.699 1 98.94 139 ALA B O 1
ATOM 2455 N N . VAL B 1 140 ? 4.387 8.883 -7.621 1 98.88 140 VAL B N 1
ATOM 2456 C CA . VAL B 1 140 ? 3.773 10.188 -7.426 1 98.88 140 VAL B CA 1
ATOM 2457 C C . VAL B 1 140 ? 2.477 10.039 -6.633 1 98.88 140 VAL B C 1
ATOM 2459 O O . VAL B 1 140 ? 1.556 9.344 -7.062 1 98.88 140 VAL B O 1
ATOM 2462 N N . TYR B 1 141 ? 2.451 10.656 -5.492 1 98.75 141 TYR B N 1
ATOM 2463 C CA . TYR B 1 141 ? 1.271 10.664 -4.637 1 98.75 141 TYR B CA 1
ATOM 2464 C C . TYR B 1 141 ? 0.495 11.961 -4.789 1 98.75 141 TYR B C 1
ATOM 2466 O O . TYR B 1 141 ? 1.086 13.047 -4.812 1 98.75 141 TYR B O 1
ATOM 2474 N N . GLN B 1 142 ? -0.768 11.875 -4.969 1 98.62 142 GLN B N 1
ATOM 2475 C CA . GLN B 1 142 ? -1.673 13.016 -4.875 1 98.62 142 GLN B CA 1
ATOM 2476 C C . GLN B 1 142 ? -2.354 13.062 -3.508 1 98.62 142 GLN B C 1
ATOM 2478 O O . GLN B 1 142 ? -3.119 12.164 -3.16 1 98.62 142 GLN B O 1
ATOM 2483 N N . ILE B 1 143 ? -2.129 14.141 -2.791 1 98.38 143 ILE B N 1
ATOM 2484 C CA . ILE B 1 143 ? -2.547 14.227 -1.397 1 98.38 143 ILE B CA 1
ATOM 2485 C C . ILE B 1 143 ? -3.369 15.5 -1.183 1 98.38 143 ILE B C 1
ATOM 2487 O O . ILE B 1 143 ? -2.998 16.578 -1.66 1 98.38 143 ILE B O 1
ATOM 2491 N N . LEU B 1 144 ? -4.473 15.383 -0.484 1 98.12 144 LEU B N 1
ATOM 2492 C CA . LEU B 1 144 ? -5.316 16.516 -0.138 1 98.12 144 LEU B CA 1
ATOM 2493 C C . LEU B 1 144 ? -5.012 17.016 1.271 1 98.12 144 LEU B C 1
ATOM 2495 O O . LEU B 1 144 ? -4.84 16.203 2.191 1 98.12 144 LEU B O 1
ATOM 2499 N N . ILE B 1 145 ? -4.844 18.281 1.347 1 97.56 145 ILE B N 1
ATOM 2500 C CA . ILE B 1 145 ? -4.832 18.938 2.648 1 97.56 145 ILE B CA 1
ATOM 2501 C C . ILE B 1 145 ? -6.25 19.359 3.023 1 97.56 145 ILE B C 1
ATOM 2503 O O . ILE B 1 145 ? -6.859 20.188 2.336 1 97.56 145 ILE B O 1
ATOM 2507 N N . LEU B 1 146 ? -6.781 18.828 4.129 1 97.94 146 LEU B N 1
ATOM 2508 C CA . LEU B 1 146 ? -8.156 19.109 4.523 1 97.94 146 LEU B CA 1
ATOM 2509 C C . LEU B 1 146 ? -8.203 20.062 5.715 1 97.94 146 LEU B C 1
ATOM 2511 O O . LEU B 1 146 ? -7.211 20.219 6.43 1 97.94 146 LEU B O 1
ATOM 2515 N N . GLU B 1 147 ? -9.297 20.703 5.852 1 96.62 147 GLU B N 1
ATOM 2516 C CA . GLU B 1 147 ? -9.477 21.625 6.969 1 96.62 147 GLU B CA 1
ATOM 2517 C C . GLU B 1 147 ? -9.859 20.891 8.242 1 96.62 147 GLU B C 1
ATOM 2519 O O . GLU B 1 147 ? -9.688 21.406 9.352 1 96.62 147 GLU B O 1
ATOM 2524 N N . ASP B 1 148 ? -10.414 19.719 8.039 1 98 148 ASP B N 1
ATOM 2525 C CA . ASP B 1 148 ? -10.82 18.828 9.133 1 98 148 ASP B CA 1
ATOM 2526 C C . ASP B 1 148 ? -10.547 17.375 8.781 1 98 148 ASP B C 1
ATOM 2528 O O . ASP B 1 148 ? -10.211 17.047 7.645 1 98 148 ASP B O 1
ATOM 2532 N N . HIS B 1 149 ? -10.656 16.562 9.828 1 98.38 149 HIS B N 1
ATOM 2533 C CA . HIS B 1 149 ? -10.469 15.141 9.609 1 98.38 149 HIS B CA 1
ATOM 2534 C C . HIS B 1 149 ? -11.469 14.602 8.594 1 98.38 149 HIS B C 1
ATOM 2536 O O . HIS B 1 149 ? -12.648 14.953 8.625 1 98.38 149 HIS B O 1
ATOM 2542 N N . VAL B 1 150 ? -11.039 13.789 7.758 1 98.31 150 VAL B N 1
ATOM 2543 C CA . VAL B 1 150 ? -11.805 13.312 6.613 1 98.31 150 VAL B CA 1
ATOM 2544 C C . VAL B 1 150 ? -13.086 12.641 7.094 1 98.31 150 VAL B C 1
ATOM 2546 O O . VAL B 1 150 ? -14.148 12.789 6.48 1 98.31 150 VAL B O 1
ATOM 2549 N N . LEU B 1 151 ? -13.055 11.938 8.211 1 97.81 151 LEU B N 1
ATOM 2550 C CA . LEU B 1 151 ? -14.219 11.219 8.703 1 97.81 151 LEU B CA 1
ATOM 2551 C C . LEU B 1 151 ? -15.242 12.188 9.297 1 97.81 151 LEU B C 1
ATOM 2553 O O . LEU B 1 151 ? -16.453 11.938 9.242 1 97.81 151 LEU B O 1
ATOM 2557 N N . ARG B 1 152 ? -14.766 13.227 9.867 1 96.88 152 ARG B N 1
ATOM 2558 C CA . ARG B 1 152 ? -15.672 14.25 10.375 1 96.88 152 ARG B CA 1
ATOM 2559 C C . ARG B 1 152 ? -16.359 14.992 9.234 1 96.88 152 ARG B C 1
ATOM 2561 O O . ARG B 1 152 ? -17.547 15.312 9.32 1 96.88 152 ARG B O 1
ATOM 2568 N N . ILE B 1 153 ? -15.633 15.266 8.18 1 95.38 153 ILE B N 1
ATOM 2569 C CA . ILE B 1 153 ? -16.188 15.93 7.012 1 95.38 153 ILE B CA 1
ATOM 2570 C C . ILE B 1 153 ? -17.297 15.078 6.402 1 95.38 153 ILE B C 1
ATOM 2572 O O . ILE B 1 153 ? -18.359 15.586 6.039 1 95.38 153 ILE B O 1
ATOM 2576 N N . LYS B 1 154 ? -17.031 13.812 6.273 1 91.38 154 LYS B N 1
ATOM 2577 C CA . LYS B 1 154 ? -18 12.875 5.723 1 91.38 154 LYS B CA 1
ATOM 2578 C C . LYS B 1 154 ? -19.266 12.844 6.559 1 91.38 154 LYS B C 1
ATOM 2580 O O . LYS B 1 154 ? -20.375 12.781 6.012 1 91.38 154 LYS B O 1
ATOM 2585 N N . GLU B 1 155 ? -19.156 12.875 7.871 1 90.75 155 GLU B N 1
ATOM 2586 C CA . GLU B 1 155 ? -20.297 12.844 8.781 1 90.75 155 GLU B CA 1
ATOM 2587 C C . GLU B 1 155 ? -21.156 14.102 8.641 1 90.75 155 GLU B C 1
ATOM 2589 O O . GLU B 1 155 ? -22.375 14.023 8.648 1 90.75 155 GLU B O 1
ATOM 2594 N N . LYS B 1 156 ? -20.469 15.164 8.539 1 89.81 156 LYS B N 1
ATOM 2595 C CA . LYS B 1 156 ? -21.188 16.438 8.391 1 89.81 156 LYS B CA 1
ATOM 2596 C C . LYS B 1 156 ? -21.953 16.484 7.078 1 89.81 156 LYS B C 1
ATOM 2598 O O . LYS B 1 156 ? -23.078 17 7.031 1 89.81 156 LYS B O 1
ATOM 2603 N N . LEU B 1 157 ? -21.406 15.875 6.012 1 86.75 157 LEU B N 1
ATOM 2604 C CA . LEU B 1 157 ? -22.047 15.844 4.703 1 86.75 157 LEU B CA 1
ATOM 2605 C C . LEU B 1 157 ? -23.266 14.93 4.711 1 86.75 157 LEU B C 1
ATOM 2607 O O . LEU B 1 157 ? -24.266 15.227 4.066 1 86.75 157 LEU B O 1
ATOM 2611 N N . THR B 1 158 ? -23.219 13.883 5.457 1 84.06 158 THR B N 1
ATOM 2612 C CA . THR B 1 158 ? -24.328 12.938 5.543 1 84.06 158 THR B CA 1
ATOM 2613 C C . THR B 1 158 ? -25.469 13.523 6.375 1 84.06 158 THR B C 1
ATOM 2615 O O . THR B 1 158 ? -26.641 13.352 6.039 1 84.06 158 THR B O 1
ATOM 2618 N N . LYS B 1 159 ? -25.156 14.242 7.434 1 86.25 159 LYS B N 1
ATOM 2619 C CA . LYS B 1 159 ? -26.172 14.867 8.281 1 86.25 159 LYS B CA 1
ATOM 2620 C C . LYS B 1 159 ? -26.891 15.984 7.527 1 86.25 159 LYS B C 1
ATOM 2622 O O . LYS B 1 159 ? -28.109 16.141 7.648 1 86.25 159 LYS B O 1
ATOM 2627 N N . LYS B 1 160 ? -26.125 16.672 6.809 1 81.5 160 LYS B N 1
ATOM 2628 C CA . LYS B 1 160 ? -26.734 17.75 6.031 1 81.5 160 LYS B CA 1
ATOM 2629 C C . LYS B 1 160 ? -27.703 17.188 4.984 1 81.5 160 LYS B C 1
ATOM 2631 O O . LYS B 1 160 ? -28.766 17.766 4.75 1 81.5 160 LYS B O 1
ATOM 2636 N N . ALA B 1 161 ? -27.406 16.031 4.492 1 76.75 161 ALA B N 1
ATOM 2637 C CA . ALA B 1 161 ? -28.25 15.414 3.471 1 76.75 161 ALA B CA 1
ATOM 2638 C C . ALA B 1 161 ? -29.547 14.898 4.07 1 76.75 161 ALA B C 1
ATOM 2640 O O . ALA B 1 161 ? -30.609 14.969 3.436 1 76.75 161 ALA B O 1
ATOM 2641 N N . THR B 1 162 ? -29.469 14.391 5.211 1 74 162 THR B N 1
ATOM 2642 C CA . THR B 1 162 ? -30.656 13.875 5.883 1 74 162 THR B CA 1
ATOM 2643 C C . THR B 1 162 ? -31.547 15.016 6.352 1 74 162 THR B C 1
ATOM 2645 O O . THR B 1 162 ? -32.781 14.906 6.309 1 74 162 THR B O 1
ATOM 2648 N N . LYS B 1 163 ? -30.984 16.156 6.707 1 81.31 163 LYS B N 1
ATOM 2649 C CA . LYS B 1 163 ? -31.766 17.312 7.148 1 81.31 163 LYS B CA 1
ATOM 2650 C C . LYS B 1 163 ? -32.469 17.984 5.977 1 81.31 163 LYS B C 1
ATOM 2652 O O . LYS B 1 163 ? -33.625 18.422 6.105 1 81.31 163 LYS B O 1
ATOM 2657 N N . ASN B 1 164 ? -31.797 17.922 4.875 1 78.56 164 ASN B N 1
ATOM 2658 C CA . ASN B 1 164 ? -32.406 18.531 3.693 1 78.56 164 ASN B CA 1
ATOM 2659 C C . ASN B 1 164 ? -33.562 17.672 3.164 1 78.56 164 ASN B C 1
ATOM 2661 O O . ASN B 1 164 ? -34.531 18.203 2.633 1 78.56 164 ASN B O 1
ATOM 2665 N N . ASN B 1 165 ? -33.406 16.359 3.273 1 73.5 165 ASN B N 1
ATOM 2666 C CA . ASN B 1 165 ? -34.5 15.453 2.863 1 73.5 165 ASN B CA 1
ATOM 2667 C C . ASN B 1 165 ? -35.688 15.547 3.809 1 73.5 165 ASN B C 1
ATOM 2669 O O . ASN B 1 165 ? -36.844 15.391 3.383 1 73.5 165 ASN B O 1
ATOM 2673 N N . ASP B 1 166 ? -35.469 15.766 4.996 1 68.06 166 ASP B N 1
ATOM 2674 C CA . ASP B 1 166 ? -36.531 15.938 5.969 1 68.06 166 ASP B CA 1
ATOM 2675 C C . ASP B 1 166 ? -37.281 17.266 5.75 1 68.06 166 ASP B C 1
ATOM 2677 O O . ASP B 1 166 ? -38.469 17.375 6.039 1 68.06 166 ASP B O 1
ATOM 2681 N N . LYS B 1 167 ? -36.656 18.312 5.285 1 68.12 167 LYS B N 1
ATOM 2682 C CA . LYS B 1 167 ? -37.312 19.594 5.035 1 68.12 167 LYS B CA 1
ATOM 2683 C C . LYS B 1 167 ? -38.156 19.531 3.762 1 68.12 167 LYS B C 1
ATOM 2685 O O . LYS B 1 167 ? -38.969 20.406 3.52 1 68.12 167 LYS B O 1
ATOM 2690 N N . GLU B 1 168 ? -37.688 18.672 2.891 1 63.41 168 GLU B N 1
ATOM 2691 C CA . GLU B 1 168 ? -38.469 18.578 1.66 1 63.41 168 GLU B CA 1
ATOM 2692 C C . GLU B 1 168 ? -39.719 17.719 1.855 1 63.41 168 GLU B C 1
ATOM 2694 O O . GLU B 1 168 ? -40.562 17.625 0.963 1 63.41 168 GLU B O 1
ATOM 2699 N N . ASP B 1 169 ? -39.812 16.969 2.904 1 49.47 169 ASP B N 1
ATOM 2700 C CA . ASP B 1 169 ? -41.094 16.328 3.141 1 49.47 169 ASP B CA 1
ATOM 2701 C C . ASP B 1 169 ? -42 17.188 4.016 1 49.47 169 ASP B C 1
ATOM 2703 O O . ASP B 1 169 ? -41.531 17.75 5.016 1 49.47 169 ASP B O 1
#

Sequence (338 aa):
MSSDIENLENDDQTSELMEKWEVIRGDLKFECIIKSSLCGYIVEIDKNSAKSILNTNMDMKIDNENLIDVSFLFMAANYCAYAAINEKYLVTIGVKISFLAHPKLGDVIDFVATSNFEESKKREVRVVGTIKDIKIFDAVYQILILEDHVLRIKEKLTKKATKNNDKEDMSSDIENLENDDQTSELMEKWEVIRGDLKFECIIKSSLCGYIVEIDKNSAKSILNTNMDMKIDNENLIDVSFLFMAANYCAYAAINEKYLVTIGVKISFLAHPKLGDVIDFVATSNFEESKKREVRVVGTIKDIKIFDAVYQILILEDHVLRIKEKLTKKATKNNDKED

Foldseek 3Di:
DPPPPVPPPCPPVVVVQVVQQVVVVVVFQADDPPDCQQQFGWNDEDAQKTKTKHQADDVQAPDPVFWGDCVSVVRNQVVRNSRSNRHYAKDWDDKDKDFQDTDGHGFMKMKMKGWDPDPDQWIWIWIFIDTVNHTGMIMIIIMGNDPDHPVVVVVVVVVVVVVVVVVVD/DPPPPVPPPCPPVVVVQVVQQVVVVVVFQADDPPDCQQQFGWNDEDAQKTKTKHQADPVQAPDPVFWGDCVSVVRNQVVRNSRSNRHYAKDWDDKDKDFQDTDGHGFMKMKMKGWDPDPDQWIWIWIFIDTVNHTGMIMIIIMGNDPDHPVVVVVVVVVVVVVVVVVVD

Organism: NCBI:txid32024

pLDDT: mean 89.86, std 17.45, range [22.27, 98.94]

Secondary structure (DSSP, 8-state):
--SGGG-----HHHHHHHHHHHHHHTT--S---S-HHHH-EEEEEETTEEEEEEE--GGGBSSTT-BBPHHHHHHHHHHHHHHHH--SSEEEEEEEEEE-S--BTT-EEEEEEEE----SSEEEEEEEEEETTEEEEEEEEEEEE-SS-HHHHHHHHHHHHHHHHHH--/--SGGG-----HHHHHHHHHHHHHHTT--S---S-HHHH-EEEEEETTEEEEEEE--GGGBSSTT-BBPHHHHHHHHHHHHHHHH--SSEEEEEEEEEE-S--BTT-EEEEEEEE----SSEEEEEEEEEETTEEEEEEEEEEEE-SS-HHHHHHHHHHHHHHHHHH--

InterPro domains:
  IPR029069 HotDog domain superfamily [SSF54637] (38-139)

Nearest PDB structures (foldseek):
  3bnv-assembly2_C  TM=9.755E-01  e=2.835E-16  Campylobacter jejuni
  3bnv-assembly1_B  TM=9.785E-01  e=3.864E-15  Campylobacter jejuni
  1ixl-assembly1_A  TM=9.644E-01  e=2.112E-12  Pyrococcus horikoshii
  4a0z-assembly1_B  TM=9.113E-01  e=1.412E-10  Staphylococcus aureus
  4a12-assembly1_B  TM=7.952E-01  e=1.091E-09  Staphylococcus aureus

Solvent-accessible surface area (backbone atoms only — not comparable to full-atom values): 17623 Å² total; per-residue (Å²): 138,82,77,66,77,72,62,64,76,71,44,70,65,54,50,51,48,51,51,42,23,58,58,44,57,73,72,50,54,43,74,67,67,56,55,50,80,62,38,26,42,53,63,45,74,46,94,34,19,17,30,26,41,35,60,49,46,84,88,43,27,26,38,94,85,33,39,43,39,65,43,45,55,52,33,25,44,50,50,27,38,49,49,8,70,45,49,58,29,69,47,70,40,32,36,39,38,38,42,73,52,80,56,40,62,74,42,53,36,40,36,43,16,42,37,59,91,61,90,52,53,64,36,50,24,40,31,40,29,22,45,93,85,40,76,25,35,43,32,41,38,31,32,37,57,45,96,53,53,69,69,58,53,53,49,52,54,52,53,52,52,53,53,54,54,57,69,73,97,138,84,74,66,78,74,63,65,74,72,41,71,64,55,51,51,47,51,52,42,22,60,58,47,58,72,70,50,53,42,73,67,66,55,56,48,81,62,37,27,39,54,62,44,71,48,93,36,20,17,30,27,41,34,61,48,45,82,90,44,27,26,37,94,84,32,38,43,39,65,44,48,55,52,32,25,44,50,51,27,38,48,48,7,68,44,51,58,29,70,46,69,40,31,37,40,39,37,43,72,53,80,56,40,62,73,43,54,34,41,36,42,16,40,36,56,91,61,90,50,51,65,35,51,25,39,31,40,29,22,45,94,86,40,75,25,34,44,32,40,38,32,33,37,60,46,96,52,52,68,69,58,54,52,50,54,55,52,51,52,50,54,53,52,56,55,69,72,98

Radius of gyration: 21.58 Å; Cα contacts (8 Å, |Δi|>4): 685; chains: 2; bounding box: 82×51×56 Å